Protein AF-A0A914XV30-F1 (afdb_monomer)

Mean predicted aligned error: 15.13 Å

Radius of gyration: 24.63 Å; Cα contacts (8 Å, |Δi|>4): 219; chains: 1; bounding box: 60×60×66 Å

Structure (mmCIF, N/CA/C/O backbone):
data_AF-A0A914XV30-F1
#
_entry.id   AF-A0A914XV30-F1
#
loop_
_atom_site.group_PDB
_atom_site.id
_atom_site.type_symbol
_atom_site.label_atom_id
_atom_site.label_alt_id
_atom_site.label_comp_id
_atom_site.label_asym_id
_atom_site.label_entity_id
_atom_site.label_seq_id
_atom_site.pdbx_PDB_ins_code
_atom_site.Cartn_x
_atom_site.Cartn_y
_atom_site.Cartn_z
_atom_site.occupancy
_atom_site.B_iso_or_equiv
_atom_site.auth_seq_id
_atom_site.auth_comp_id
_atom_site.auth_asym_id
_atom_site.auth_atom_id
_atom_site.pdbx_PDB_model_num
ATOM 1 N N . MET A 1 1 ? -18.397 12.935 22.559 1.00 38.12 1 MET A N 1
ATOM 2 C CA . MET A 1 1 ? -18.349 11.906 23.627 1.00 38.12 1 MET A CA 1
ATOM 3 C C . MET A 1 1 ? -19.566 10.974 23.610 1.00 38.12 1 MET A C 1
ATOM 5 O O . MET A 1 1 ? -19.367 9.771 23.659 1.00 38.12 1 MET A O 1
ATOM 9 N N . TYR A 1 2 ? -20.796 11.486 23.442 1.00 31.25 2 TYR A N 1
ATOM 10 C CA . TYR A 1 2 ? -22.033 10.678 23.420 1.00 31.25 2 TYR A CA 1
ATOM 11 C C . TYR A 1 2 ? -22.073 9.580 22.330 1.00 31.25 2 TYR A C 1
ATOM 13 O O . TYR A 1 2 ? -22.438 8.441 22.605 1.00 31.25 2 TYR A O 1
ATOM 21 N N . TYR A 1 3 ? -21.612 9.890 21.111 1.00 33.91 3 TYR A N 1
ATOM 22 C CA . TYR A 1 3 ? -21.563 8.923 20.003 1.00 33.91 3 TYR A CA 1
ATOM 23 C C . TYR A 1 3 ? -20.550 7.792 20.217 1.00 33.91 3 TYR A C 1
ATOM 25 O O . TYR A 1 3 ? -20.842 6.653 19.880 1.00 33.91 3 TYR A O 1
ATOM 33 N N . LEU A 1 4 ? -19.394 8.080 20.828 1.00 39.97 4 LEU A N 1
ATOM 34 C CA . LEU A 1 4 ? -18.390 7.061 21.165 1.00 39.97 4 LEU A CA 1
ATOM 35 C C . LEU A 1 4 ? -18.924 6.093 22.224 1.00 39.97 4 LEU A C 1
ATOM 37 O O . LEU A 1 4 ? -18.752 4.889 22.082 1.00 39.97 4 LEU A O 1
ATOM 41 N N . TYR A 1 5 ? -19.621 6.613 23.238 1.00 38.84 5 TYR A N 1
ATOM 42 C CA . TYR A 1 5 ? -20.224 5.792 24.287 1.00 38.84 5 TYR A CA 1
ATOM 43 C C . TYR A 1 5 ? -21.236 4.811 23.685 1.00 38.84 5 TYR A C 1
ATOM 45 O O . TYR A 1 5 ? -21.051 3.605 23.774 1.00 38.84 5 TYR A O 1
ATOM 53 N N . LYS A 1 6 ? -22.218 5.308 22.921 1.00 44.66 6 LYS A N 1
ATOM 54 C CA . LYS A 1 6 ? -23.231 4.461 22.267 1.00 44.66 6 LYS A CA 1
ATOM 55 C C . LYS A 1 6 ? -22.626 3.489 21.243 1.00 44.66 6 LYS A C 1
ATOM 57 O O . LYS A 1 6 ? -23.123 2.377 21.075 1.00 44.66 6 LYS A O 1
ATOM 62 N N . PHE A 1 7 ? -21.538 3.886 20.580 1.00 48.62 7 PHE A N 1
ATOM 63 C CA . PHE A 1 7 ? -20.830 3.041 19.625 1.00 48.62 7 PHE A CA 1
ATOM 64 C C . PHE A 1 7 ? -20.123 1.862 20.299 1.00 48.62 7 PHE A C 1
ATOM 66 O O . PHE A 1 7 ? -20.118 0.788 19.716 1.00 48.62 7 PHE A O 1
ATOM 73 N N . PHE A 1 8 ? -19.555 1.999 21.500 1.00 51.03 8 PHE A N 1
ATOM 74 C CA . PHE A 1 8 ? -18.906 0.877 22.199 1.00 51.03 8 PHE A CA 1
ATOM 75 C C . PHE A 1 8 ? -19.831 0.106 23.155 1.00 51.03 8 PHE A C 1
ATOM 77 O O . PHE A 1 8 ? -19.556 -1.055 23.433 1.00 51.03 8 PHE A O 1
ATOM 84 N N . ASP A 1 9 ? -20.928 0.715 23.601 1.00 46.81 9 ASP A N 1
ATOM 85 C CA . ASP A 1 9 ? -21.843 0.158 24.611 1.00 46.81 9 ASP A CA 1
ATOM 86 C C . ASP A 1 9 ? -22.933 -0.759 24.010 1.00 46.81 9 ASP A C 1
ATOM 88 O O . ASP A 1 9 ? -23.482 -1.629 24.675 1.00 46.81 9 ASP A O 1
ATOM 92 N N . THR A 1 10 ? -23.236 -0.628 22.711 1.00 49.69 10 THR A N 1
ATOM 93 C CA . THR A 1 10 ? -24.361 -1.350 22.071 1.00 49.69 10 THR A CA 1
ATOM 94 C C . THR A 1 10 ? -24.025 -2.732 21.513 1.00 49.69 10 THR A C 1
ATOM 96 O O . THR A 1 10 ? -24.916 -3.433 21.037 1.00 49.69 10 THR A O 1
ATOM 99 N N . THR A 1 11 ? -22.766 -3.169 21.558 1.00 44.41 11 THR A N 1
ATOM 100 C CA . THR A 1 11 ? -22.379 -4.474 21.007 1.00 44.41 11 THR A CA 1
ATOM 101 C C . THR A 1 11 ? -21.455 -5.201 21.965 1.00 44.41 11 THR A C 1
ATOM 103 O O . THR A 1 11 ? -20.333 -4.755 22.186 1.00 44.41 11 THR A O 1
ATOM 106 N N . ASN A 1 12 ? -21.900 -6.365 22.438 1.00 44.25 12 ASN A N 1
ATOM 107 C CA . ASN A 1 12 ? -21.170 -7.358 23.240 1.00 44.25 12 ASN A CA 1
ATOM 108 C C . ASN A 1 12 ? -19.980 -8.001 22.481 1.00 44.25 12 ASN A C 1
ATOM 110 O O . ASN A 1 12 ? -19.638 -9.164 22.682 1.00 44.25 12 ASN A O 1
ATOM 114 N N . ILE A 1 13 ? -19.396 -7.274 21.528 1.00 45.47 13 ILE A N 1
ATOM 115 C CA . ILE A 1 13 ? -18.360 -7.744 20.620 1.00 45.47 13 ILE A CA 1
ATOM 116 C C . ILE A 1 13 ? -17.036 -7.157 21.098 1.00 45.47 13 ILE A C 1
ATOM 118 O O . ILE A 1 13 ? -16.809 -5.950 21.041 1.00 45.47 13 ILE A O 1
ATOM 122 N N . SER A 1 14 ? -16.155 -8.047 21.545 1.00 50.59 14 SER A N 1
ATOM 123 C CA . SER A 1 14 ? -14.853 -7.744 22.141 1.00 50.59 14 SER A CA 1
ATOM 124 C C . SER A 1 14 ? -13.847 -7.071 21.194 1.00 50.59 14 SER A C 1
ATOM 126 O O . SER A 1 14 ? -12.807 -6.623 21.663 1.00 50.59 14 SER A O 1
ATOM 128 N N . TYR A 1 15 ? -14.129 -6.977 19.887 1.00 43.56 15 TYR A N 1
ATOM 129 C CA . TYR A 1 15 ? -13.264 -6.346 18.882 1.00 43.56 15 TYR A CA 1
ATOM 130 C C . TYR A 1 15 ? -14.099 -5.727 17.754 1.00 43.56 15 TYR A C 1
ATOM 132 O O . TYR A 1 15 ? -15.028 -6.357 17.253 1.00 43.56 15 TYR A O 1
ATOM 140 N N . LYS A 1 16 ? -13.754 -4.512 17.311 1.00 55.34 16 LYS A N 1
ATOM 141 C CA . LYS A 1 16 ? -14.355 -3.883 16.122 1.00 55.34 16 LYS A CA 1
ATOM 142 C C . LYS A 1 16 ? -13.315 -3.764 15.014 1.00 55.34 16 LYS A C 1
ATOM 144 O O . LYS A 1 16 ? -12.233 -3.223 15.233 1.00 55.34 16 LYS A O 1
ATOM 149 N N . ILE A 1 17 ? -13.655 -4.299 13.843 1.00 47.06 17 ILE A N 1
ATOM 150 C CA . ILE A 1 17 ? -12.823 -4.269 12.639 1.00 47.06 17 ILE A CA 1
ATOM 151 C C . ILE A 1 17 ? -13.245 -3.061 11.811 1.00 47.06 17 ILE A C 1
ATOM 153 O O . ILE A 1 17 ? -14.404 -2.954 11.415 1.00 47.06 17 ILE A O 1
ATOM 157 N N . PHE A 1 18 ? -12.298 -2.173 11.524 1.00 50.72 18 PHE A N 1
ATOM 158 C CA . PHE A 1 18 ? -12.498 -1.086 10.574 1.00 50.72 18 PHE A CA 1
ATOM 159 C C . PHE A 1 18 ? -11.793 -1.441 9.262 1.00 50.72 18 PHE A C 1
ATOM 161 O O . PHE A 1 18 ? -10.597 -1.742 9.242 1.00 50.72 18 PHE A O 1
ATOM 168 N N . LYS A 1 19 ? -12.561 -1.441 8.170 1.00 44.72 19 LYS A N 1
ATOM 169 C CA . LYS A 1 19 ? -12.127 -1.838 6.826 1.00 44.72 19 LYS A CA 1
ATOM 170 C C . LYS A 1 19 ? -12.177 -0.626 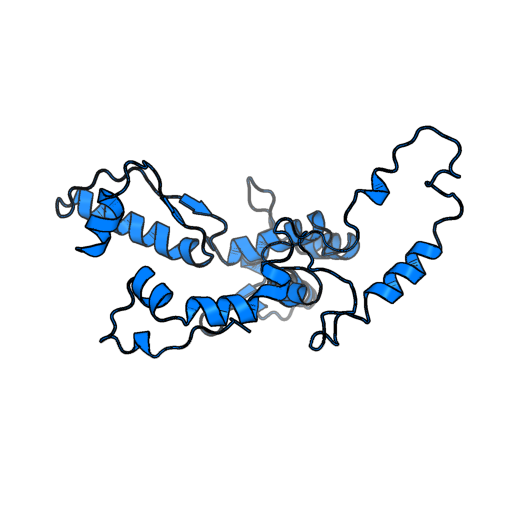5.895 1.00 44.72 19 LYS A C 1
ATOM 172 O O . LYS A 1 19 ? -13.039 -0.551 5.033 1.00 44.72 19 LYS A O 1
ATOM 177 N N . PHE A 1 20 ? -11.299 0.348 6.114 1.00 51.03 20 PHE A N 1
ATOM 178 C CA . PHE A 1 20 ? -11.105 1.482 5.205 1.00 51.03 20 PHE A CA 1
ATOM 179 C C . PHE A 1 20 ? -9.621 1.860 5.152 1.00 51.03 20 PHE A C 1
ATOM 181 O O . PHE A 1 20 ? -8.923 1.776 6.159 1.00 51.03 20 PHE A O 1
ATOM 188 N N . LEU A 1 21 ? -9.136 2.316 3.992 1.00 52.59 21 LEU A N 1
ATOM 189 C CA . LEU A 1 21 ? -7.720 2.661 3.766 1.00 52.59 21 LEU A CA 1
ATOM 190 C C . LEU A 1 21 ? -7.182 3.658 4.807 1.00 52.59 21 LEU A C 1
ATOM 192 O O . LEU A 1 21 ? -6.088 3.478 5.340 1.00 52.59 21 LEU A O 1
ATOM 196 N N . ILE A 1 22 ? -7.992 4.654 5.183 1.00 60.97 22 ILE A N 1
ATOM 197 C CA . ILE A 1 22 ? -7.625 5.693 6.162 1.00 60.97 22 ILE A CA 1
ATOM 198 C C . ILE A 1 22 ? -7.758 5.200 7.616 1.00 60.97 22 ILE A C 1
ATOM 200 O O . ILE A 1 22 ? -7.252 5.818 8.556 1.00 60.97 22 ILE A O 1
ATOM 204 N N . SER A 1 23 ? -8.378 4.034 7.836 1.00 67.06 23 SER A N 1
ATOM 205 C CA . SER A 1 23 ? -8.415 3.397 9.156 1.00 67.06 23 SER A CA 1
ATOM 206 C C . SER A 1 23 ? -7.021 3.027 9.661 1.00 67.06 23 SER A C 1
ATOM 208 O O . SER A 1 23 ? -6.853 2.918 10.870 1.00 67.06 23 SER A O 1
ATOM 210 N N . GLY A 1 24 ? -6.021 2.913 8.779 1.00 77.50 24 GLY A N 1
ATOM 211 C CA . GLY A 1 24 ? -4.619 2.750 9.173 1.00 77.50 24 GLY A CA 1
ATOM 212 C C . GLY A 1 24 ? -4.039 3.926 9.964 1.00 77.50 24 GLY A C 1
ATOM 213 O O . GLY A 1 24 ? -3.120 3.721 10.748 1.00 77.50 24 GLY A O 1
ATOM 214 N N . VAL A 1 25 ? -4.627 5.123 9.853 1.00 83.31 25 VAL A N 1
ATOM 215 C CA . VAL A 1 25 ? -4.230 6.307 10.633 1.00 83.31 25 VAL A CA 1
ATOM 216 C C . VAL A 1 25 ? -5.234 6.584 11.749 1.00 83.31 25 VAL A C 1
ATOM 218 O O . VAL A 1 25 ? -4.857 6.707 12.916 1.00 83.31 25 VAL A O 1
ATOM 221 N N . TYR A 1 26 ? -6.529 6.646 11.428 1.00 82.88 26 TYR A N 1
ATOM 222 C CA . TYR A 1 26 ? -7.550 7.053 12.398 1.00 82.88 26 TYR A CA 1
ATOM 223 C C . TYR A 1 26 ? -7.756 6.053 13.531 1.00 82.88 26 TYR A C 1
ATOM 225 O O . TYR A 1 26 ? -7.946 6.458 14.674 1.00 82.88 26 TYR A O 1
ATOM 233 N N . VAL A 1 27 ? -7.738 4.751 13.244 1.00 83.75 27 VAL A N 1
ATOM 234 C CA . VAL A 1 27 ? -8.050 3.747 14.268 1.00 83.75 27 VAL A CA 1
ATOM 235 C C . VAL A 1 27 ? -6.926 3.642 15.296 1.00 83.75 27 VAL A C 1
ATOM 237 O O . VAL A 1 27 ? -7.246 3.689 16.486 1.00 83.75 27 VAL A O 1
ATOM 240 N N . PRO A 1 28 ? -5.633 3.586 14.914 1.00 86.94 28 PRO A N 1
ATOM 241 C CA . PRO A 1 28 ? -4.547 3.630 15.890 1.00 86.94 28 PRO A CA 1
ATOM 242 C C . PRO A 1 28 ? -4.519 4.930 16.701 1.00 86.94 28 PRO A C 1
ATOM 244 O O . PRO A 1 28 ? -4.427 4.871 17.925 1.00 86.94 28 PRO A O 1
ATOM 247 N N . THR A 1 29 ? -4.666 6.095 16.057 1.00 88.44 29 THR A N 1
ATOM 248 C CA . THR A 1 29 ? -4.626 7.401 16.750 1.00 88.44 29 THR A CA 1
ATOM 249 C C . THR A 1 29 ? -5.806 7.593 17.705 1.00 88.44 29 THR A C 1
ATOM 251 O O . THR A 1 29 ? -5.625 8.038 18.840 1.00 88.44 29 THR A O 1
ATOM 254 N N . LEU A 1 30 ? -7.014 7.184 17.308 1.00 86.06 30 LEU A N 1
ATOM 255 C CA . LEU A 1 30 ? -8.173 7.171 18.199 1.00 86.06 30 LEU A CA 1
ATOM 256 C C . LEU A 1 30 ? -7.976 6.192 19.360 1.00 86.06 30 LEU A C 1
ATOM 258 O O . LEU A 1 30 ? -8.279 6.530 20.502 1.00 86.06 30 LEU A O 1
ATOM 262 N N . SER A 1 31 ? -7.458 4.994 19.085 1.00 87.69 31 SER A N 1
ATOM 263 C CA . SER A 1 31 ? -7.207 3.976 20.111 1.00 87.69 31 SER A CA 1
ATOM 264 C C . SER A 1 31 ? -6.187 4.454 21.139 1.00 87.69 31 SER A C 1
ATOM 266 O O . SER A 1 31 ? -6.404 4.277 22.336 1.00 87.69 31 SER A O 1
ATOM 268 N N . GLN A 1 32 ? -5.125 5.135 20.695 1.00 91.00 32 GLN A N 1
ATOM 269 C CA . GLN A 1 32 ? -4.178 5.802 21.584 1.00 91.00 32 GLN A CA 1
ATOM 270 C C . GLN A 1 32 ? -4.907 6.793 22.498 1.00 91.00 32 GLN A C 1
ATOM 272 O O . GLN A 1 32 ? -4.744 6.740 23.718 1.00 91.00 32 GLN A O 1
ATOM 277 N N . LYS A 1 33 ? -5.780 7.640 21.936 1.00 90.56 33 LYS A N 1
ATOM 278 C CA . LYS A 1 33 ? -6.517 8.618 22.740 1.00 90.56 33 LYS A CA 1
ATOM 279 C C . LYS A 1 33 ? -7.465 7.974 23.752 1.00 90.56 33 LYS A C 1
ATOM 281 O O . LYS A 1 33 ? -7.606 8.469 24.868 1.00 90.56 33 LYS A O 1
ATOM 286 N N . VAL A 1 34 ? -8.112 6.872 23.377 1.00 86.81 34 VAL A N 1
ATOM 287 C CA . VAL A 1 34 ? -8.973 6.088 24.275 1.00 86.81 34 VAL A CA 1
ATOM 288 C C . VAL A 1 34 ? -8.166 5.547 25.456 1.00 86.81 34 VAL A C 1
ATOM 290 O O . VAL A 1 34 ? -8.595 5.708 26.596 1.00 86.81 34 VAL A O 1
ATOM 293 N N . VAL A 1 35 ? -6.988 4.970 25.203 1.00 90.50 35 VAL A N 1
ATOM 294 C CA . VAL A 1 35 ? -6.100 4.448 26.256 1.00 90.50 35 VAL A CA 1
ATOM 295 C C . VAL A 1 35 ? -5.646 5.558 27.206 1.00 90.50 35 VAL A C 1
ATOM 297 O O . VAL A 1 35 ? -5.709 5.376 28.420 1.00 90.50 35 VAL A O 1
ATOM 300 N N . GLU A 1 36 ? -5.260 6.723 26.682 1.00 93.94 36 GLU A N 1
ATOM 301 C CA . GLU A 1 36 ? -4.887 7.885 27.502 1.00 93.94 36 GLU A CA 1
ATOM 302 C C . GLU A 1 36 ? -6.024 8.326 28.436 1.00 93.94 36 GLU A C 1
ATOM 304 O O . GLU A 1 36 ? -5.797 8.570 29.620 1.00 93.94 36 GLU A O 1
ATOM 309 N N . LEU A 1 37 ? -7.255 8.407 27.921 1.00 91.75 37 LEU A N 1
ATOM 310 C CA . LEU A 1 37 ? -8.420 8.832 28.702 1.00 91.75 37 LEU A CA 1
ATOM 311 C C . LEU A 1 37 ? -8.826 7.805 29.766 1.00 91.75 37 LEU A C 1
ATOM 313 O O . LEU A 1 37 ? -9.290 8.200 30.837 1.00 91.75 37 LEU A O 1
ATOM 317 N N . ILE A 1 38 ? -8.646 6.509 29.489 1.00 88.06 38 ILE A N 1
ATOM 318 C CA . ILE A 1 38 ? -8.830 5.444 30.484 1.00 88.06 38 ILE A CA 1
ATOM 319 C C . ILE A 1 38 ? -7.777 5.585 31.587 1.00 88.06 38 ILE A C 1
ATOM 321 O O . ILE A 1 38 ? -8.124 5.609 32.766 1.00 88.06 38 ILE A O 1
ATOM 325 N N . GLY A 1 39 ? -6.504 5.752 31.212 1.00 92.00 39 GLY A N 1
ATOM 326 C CA . GLY A 1 39 ? -5.399 5.919 32.160 1.00 92.00 39 GLY A CA 1
ATOM 327 C C . GLY A 1 39 ? -5.528 7.164 33.042 1.00 92.00 39 GLY A C 1
ATOM 328 O O . GLY A 1 39 ? -5.122 7.136 34.200 1.00 92.00 39 GLY A O 1
ATOM 329 N N . SER A 1 40 ? -6.139 8.237 32.532 1.00 96.12 40 SER A N 1
ATOM 330 C CA . SER A 1 40 ? -6.385 9.469 33.290 1.00 96.12 40 SER A CA 1
ATOM 331 C C . SER A 1 40 ? -7.701 9.470 34.084 1.00 96.12 40 SER A C 1
ATOM 333 O O . SER A 1 40 ? -8.055 10.503 34.647 1.00 96.12 40 SER A O 1
ATOM 335 N N . GLY A 1 41 ? -8.478 8.380 34.068 1.00 92.12 41 GLY A N 1
ATOM 336 C CA . GLY A 1 41 ? -9.780 8.287 34.743 1.00 92.12 41 GLY A CA 1
ATOM 337 C C . GLY A 1 41 ? -10.919 9.093 34.098 1.00 92.12 41 GLY A C 1
ATOM 338 O O . GLY A 1 41 ? -12.009 9.164 34.659 1.00 92.12 41 GLY A O 1
ATOM 339 N N . ASN A 1 42 ? -10.704 9.677 32.914 1.00 89.50 42 ASN A N 1
ATOM 340 C CA . ASN A 1 42 ? -11.696 10.495 32.200 1.00 89.50 42 ASN A CA 1
ATOM 341 C C . ASN A 1 42 ? -12.650 9.665 31.324 1.00 89.50 42 ASN A C 1
ATOM 343 O O . ASN A 1 42 ? -13.612 10.198 30.766 1.00 89.50 42 ASN A O 1
ATOM 347 N N . LEU A 1 43 ? -12.375 8.370 31.163 1.00 84.94 43 LEU A N 1
ATOM 348 C CA . LEU A 1 43 ? -13.196 7.440 30.400 1.00 84.94 43 LEU A CA 1
ATOM 349 C C . LEU A 1 43 ? -13.212 6.072 31.087 1.00 84.94 43 LEU A C 1
ATOM 351 O O . LEU A 1 43 ? -12.189 5.402 31.168 1.00 84.94 43 LEU A O 1
ATOM 355 N N . ASN A 1 44 ? -14.385 5.631 31.536 1.00 86.12 44 ASN A N 1
ATOM 356 C CA . ASN A 1 44 ? -14.577 4.272 32.036 1.00 86.12 44 ASN A CA 1
ATOM 357 C C . ASN A 1 44 ? -15.076 3.376 30.893 1.00 86.12 44 ASN A C 1
ATOM 359 O O . ASN A 1 44 ? -16.274 3.332 30.613 1.00 86.12 44 ASN A O 1
ATOM 363 N N . LEU A 1 45 ? -14.142 2.729 30.191 1.00 80.62 45 LEU A N 1
ATOM 364 C CA . LEU A 1 45 ? -14.405 1.846 29.053 1.00 80.62 45 LEU A CA 1
ATOM 365 C C . LEU A 1 45 ? -13.497 0.609 29.125 1.00 80.62 45 LEU A C 1
ATOM 367 O O . LEU A 1 45 ? -12.288 0.730 29.301 1.00 80.62 45 LEU A O 1
ATOM 371 N N . ASN A 1 46 ? -14.056 -0.584 28.914 1.00 81.88 46 ASN A N 1
ATOM 372 C CA . ASN A 1 46 ? -13.294 -1.837 28.843 1.00 81.88 46 ASN A CA 1
ATOM 373 C C . ASN A 1 46 ? -12.682 -2.040 27.443 1.00 81.88 46 ASN A C 1
ATOM 375 O O . ASN A 1 46 ? -13.113 -2.904 26.679 1.00 81.88 46 ASN A O 1
ATOM 379 N N . PHE A 1 47 ? -11.703 -1.210 27.080 1.00 81.94 47 PHE A N 1
ATOM 380 C CA . PHE A 1 47 ? -11.064 -1.272 25.766 1.00 81.94 47 PHE A CA 1
ATOM 381 C C . PHE A 1 47 ? -10.169 -2.516 25.635 1.00 81.94 47 PHE A C 1
ATOM 383 O O . PHE A 1 47 ? -9.203 -2.678 26.377 1.00 81.94 47 PHE A O 1
ATOM 390 N N . LYS A 1 48 ? -10.491 -3.405 24.686 1.00 84.44 48 LYS A N 1
ATOM 391 C CA . LYS A 1 48 ? -9.748 -4.658 24.441 1.00 84.44 48 LYS A CA 1
ATOM 392 C C . LYS A 1 48 ? -8.735 -4.575 23.304 1.00 84.44 48 LYS A C 1
ATOM 394 O O . LYS A 1 48 ? -7.850 -5.422 23.222 1.00 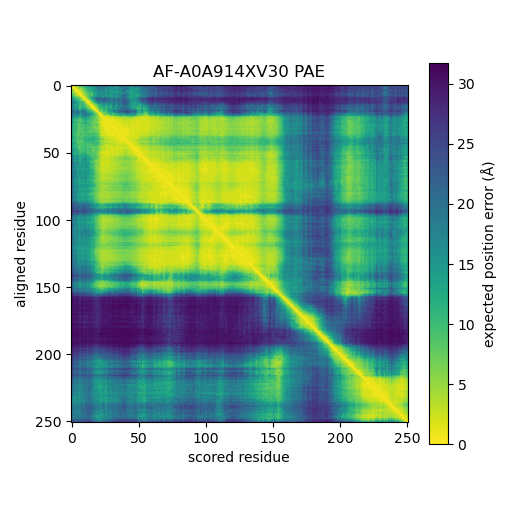84.44 48 LYS A O 1
ATOM 399 N N . GLY A 1 49 ? -8.865 -3.577 22.435 1.00 77.75 49 GLY A N 1
ATOM 400 C CA . GLY A 1 49 ? -7.984 -3.374 21.294 1.00 77.75 49 GLY A CA 1
ATOM 401 C C . GLY A 1 49 ? -8.735 -2.931 20.046 1.00 77.75 49 GLY A C 1
ATOM 402 O O . GLY A 1 49 ? -9.932 -2.641 20.074 1.00 77.75 49 GLY A O 1
ATOM 403 N N . PHE A 1 50 ? -8.003 -2.892 18.940 1.00 83.38 50 PHE A N 1
ATOM 404 C CA . PHE A 1 50 ? -8.510 -2.502 17.634 1.00 83.38 50 PHE A CA 1
ATOM 405 C C . PHE A 1 50 ? -7.962 -3.427 16.548 1.00 83.38 50 PHE A C 1
ATOM 407 O O . PHE A 1 50 ? -6.934 -4.076 16.733 1.00 83.38 50 PHE A O 1
ATOM 414 N N . ALA A 1 51 ? -8.642 -3.466 15.405 1.00 77.56 51 ALA A N 1
ATOM 415 C CA . ALA A 1 51 ? -8.178 -4.163 14.215 1.00 77.56 51 ALA A CA 1
ATOM 416 C C . ALA A 1 51 ? -8.283 -3.241 12.996 1.00 77.56 51 ALA A C 1
ATOM 418 O O . ALA A 1 51 ? -9.292 -2.554 12.807 1.00 77.56 51 ALA A O 1
ATOM 419 N N . VAL A 1 52 ? -7.239 -3.255 12.168 1.00 78.88 52 VAL A N 1
ATOM 420 C CA . VAL A 1 52 ? -7.165 -2.516 10.904 1.00 78.88 52 VAL A CA 1
ATOM 421 C C . VAL A 1 52 ? -7.054 -3.527 9.770 1.00 78.88 52 VAL A C 1
ATOM 423 O O . VAL A 1 52 ? -6.111 -4.314 9.739 1.00 78.88 52 VAL A O 1
ATOM 426 N N . GLY A 1 53 ? -8.005 -3.507 8.837 1.00 77.88 53 GLY A N 1
ATOM 427 C CA . GLY A 1 53 ? -7.939 -4.305 7.612 1.00 77.88 53 GLY A CA 1
ATOM 428 C C . GLY A 1 53 ? -7.493 -3.453 6.427 1.00 77.88 53 GLY A C 1
ATOM 429 O O . GLY A 1 53 ? -8.151 -2.458 6.135 1.00 77.88 53 GLY A O 1
ATOM 430 N N . ASN A 1 54 ? -6.411 -3.851 5.746 1.00 80.19 54 ASN A N 1
ATOM 431 C CA . ASN A 1 54 ? -5.869 -3.187 4.546 1.00 80.19 54 ASN A CA 1
ATOM 432 C C . ASN A 1 54 ? -5.713 -1.657 4.687 1.00 80.19 54 ASN A C 1
ATOM 434 O O . ASN A 1 54 ? -5.968 -0.909 3.747 1.00 80.19 54 ASN A O 1
ATOM 438 N N . GLY A 1 55 ? -5.343 -1.180 5.877 1.00 82.06 55 GLY A N 1
ATOM 439 C CA . GLY A 1 55 ? -5.120 0.242 6.126 1.00 82.06 55 GLY A CA 1
ATOM 440 C C . GLY A 1 55 ? -3.716 0.680 5.719 1.00 82.06 55 GLY A C 1
ATOM 441 O O . GLY A 1 55 ? -2.766 -0.098 5.808 1.00 82.06 55 GLY A O 1
ATOM 442 N N . ILE A 1 56 ? -3.572 1.948 5.339 1.00 83.12 56 ILE A N 1
ATOM 443 C CA . ILE A 1 56 ? -2.262 2.565 5.122 1.00 83.12 56 ILE A CA 1
ATOM 444 C C . ILE A 1 56 ? -1.607 2.783 6.490 1.00 83.12 56 ILE A C 1
ATOM 446 O O . ILE A 1 56 ? -2.009 3.663 7.249 1.00 83.12 56 ILE A O 1
ATO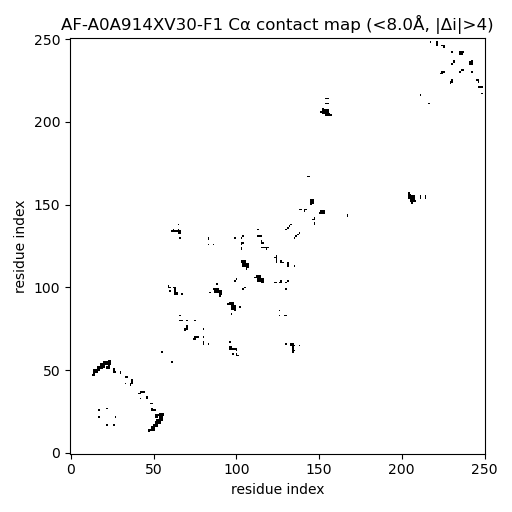M 450 N N . LEU A 1 57 ? -0.619 1.948 6.817 1.00 86.38 57 LEU A N 1
ATOM 451 C CA . LEU A 1 57 ? 0.154 2.042 8.065 1.00 86.38 57 LEU A CA 1
ATOM 452 C C . LEU A 1 57 ? 1.464 2.820 7.879 1.00 86.38 57 LEU A C 1
ATOM 454 O O . LEU A 1 57 ? 1.994 3.398 8.823 1.00 86.38 57 LEU A O 1
ATOM 458 N N . SER A 1 58 ? 2.010 2.800 6.664 1.00 87.69 58 SER A N 1
ATOM 459 C CA . SER A 1 58 ? 3.244 3.483 6.284 1.00 87.69 58 SER A CA 1
ATOM 460 C C . SER A 1 58 ? 3.289 3.603 4.763 1.00 87.69 58 SER A C 1
ATOM 462 O O . SER A 1 58 ? 3.282 2.585 4.071 1.00 87.69 58 SER A O 1
ATOM 464 N N . ASN A 1 59 ? 3.358 4.837 4.253 1.00 87.38 59 ASN A N 1
ATOM 465 C CA . ASN A 1 59 ? 3.443 5.089 2.811 1.00 87.38 59 ASN A CA 1
ATOM 466 C C . ASN A 1 59 ? 4.729 4.491 2.218 1.00 87.38 59 ASN A C 1
ATOM 468 O O . ASN A 1 59 ? 4.684 3.850 1.175 1.00 87.38 59 ASN A O 1
ATOM 472 N N . SER A 1 60 ? 5.863 4.621 2.914 1.00 90.31 60 SER A N 1
ATOM 473 C CA . SER A 1 60 ? 7.136 4.042 2.467 1.00 90.31 60 SER A CA 1
ATOM 474 C C . SER A 1 60 ? 7.058 2.525 2.348 1.00 90.31 60 SER A C 1
ATOM 476 O O . SER A 1 60 ? 7.357 1.969 1.298 1.00 90.31 60 SER A O 1
ATOM 478 N N . ARG A 1 61 ? 6.572 1.839 3.390 1.00 90.00 61 ARG A N 1
ATOM 479 C CA . ARG A 1 61 ? 6.450 0.374 3.348 1.00 90.00 61 ARG A CA 1
ATOM 480 C C . ARG A 1 61 ? 5.460 -0.099 2.290 1.00 90.00 61 ARG A C 1
ATOM 482 O O . ARG A 1 61 ? 5.667 -1.174 1.738 1.00 90.00 61 ARG A O 1
ATOM 489 N N . GLN A 1 62 ? 4.414 0.678 2.006 1.00 88.06 62 GLN A N 1
ATOM 490 C CA . GLN A 1 62 ? 3.491 0.368 0.918 1.00 88.06 62 GLN A CA 1
ATOM 491 C C . GLN A 1 62 ? 4.232 0.350 -0.423 1.00 88.06 62 GLN A C 1
ATOM 493 O O . GLN A 1 62 ? 4.232 -0.692 -1.075 1.00 88.06 62 GLN A O 1
ATOM 498 N N . VAL A 1 63 ? 4.938 1.433 -0.762 1.00 90.25 63 VAL A N 1
ATOM 499 C CA . VAL A 1 63 ? 5.720 1.543 -2.007 1.00 90.25 63 VAL A CA 1
ATOM 500 C C . VAL A 1 63 ? 6.791 0.453 -2.101 1.00 90.25 63 VAL A C 1
ATOM 502 O O . VAL A 1 63 ? 6.873 -0.251 -3.106 1.00 90.25 63 VAL A O 1
ATOM 505 N N . ASP A 1 64 ? 7.569 0.255 -1.034 1.00 92.31 64 ASP A N 1
ATOM 506 C CA . ASP A 1 64 ? 8.650 -0.736 -1.000 1.00 92.31 64 ASP A CA 1
ATOM 507 C C . ASP A 1 64 ? 8.129 -2.169 -1.215 1.00 92.31 64 ASP A C 1
ATOM 509 O O . ASP A 1 64 ? 8.704 -2.946 -1.979 1.00 92.31 64 ASP A O 1
ATOM 513 N N . SER A 1 65 ? 7.005 -2.516 -0.579 1.00 91.06 65 SER A N 1
ATOM 514 C CA . SER A 1 65 ? 6.395 -3.847 -0.702 1.00 91.06 65 SER A CA 1
ATOM 515 C C . SER A 1 65 ? 5.701 -4.083 -2.045 1.00 91.06 65 SER A C 1
ATOM 517 O O . SER A 1 65 ? 5.567 -5.233 -2.474 1.00 91.06 65 SER A O 1
ATOM 519 N N . TYR A 1 66 ? 5.269 -3.016 -2.726 1.00 89.56 66 TYR A N 1
ATOM 520 C CA . TYR A 1 66 ? 4.517 -3.135 -3.971 1.00 89.56 66 TYR A CA 1
ATOM 521 C C . TYR A 1 66 ? 5.374 -3.687 -5.119 1.00 89.56 66 TYR A C 1
ATOM 523 O O . TYR A 1 66 ? 4.860 -4.377 -5.999 1.00 89.56 66 TYR A O 1
ATOM 531 N N . VAL A 1 67 ? 6.695 -3.486 -5.085 1.00 89.19 67 VAL A N 1
ATOM 532 C CA . VAL A 1 67 ? 7.627 -4.083 -6.058 1.00 89.19 67 VAL A CA 1
ATOM 533 C C . VAL A 1 67 ? 7.570 -5.616 -6.024 1.00 89.19 67 VAL A C 1
ATOM 535 O O . VAL A 1 67 ? 7.406 -6.249 -7.065 1.00 89.19 67 VAL A O 1
ATOM 538 N N . ASP A 1 68 ? 7.648 -6.228 -4.840 1.00 90.00 68 ASP A N 1
ATOM 539 C CA . ASP A 1 68 ? 7.532 -7.686 -4.708 1.00 90.00 68 ASP A CA 1
ATOM 540 C C . ASP A 1 68 ? 6.089 -8.149 -4.978 1.00 90.00 68 ASP A C 1
ATOM 542 O O . ASP A 1 68 ? 5.875 -9.128 -5.697 1.00 90.00 68 ASP A O 1
ATOM 546 N N . LEU A 1 69 ? 5.086 -7.432 -4.455 1.00 88.00 69 LEU A N 1
ATOM 547 C CA . LEU A 1 69 ? 3.675 -7.771 -4.662 1.00 88.00 69 LEU A CA 1
ATOM 548 C C . LEU A 1 69 ? 3.315 -7.808 -6.151 1.00 88.00 69 LEU A C 1
ATOM 550 O O . LEU A 1 69 ? 2.699 -8.769 -6.604 1.00 88.00 69 LEU A O 1
ATOM 554 N N . SER A 1 70 ? 3.713 -6.789 -6.911 1.00 84.00 70 SER A N 1
ATOM 555 C CA . SER A 1 70 ? 3.415 -6.682 -8.340 1.00 84.00 70 SER A CA 1
ATOM 556 C C . SER A 1 70 ? 4.038 -7.823 -9.144 1.00 84.00 70 SER A C 1
ATOM 558 O O . SER A 1 70 ? 3.387 -8.355 -10.042 1.00 84.00 70 SER A O 1
ATOM 560 N N . TYR A 1 71 ? 5.238 -8.286 -8.790 1.00 86.69 71 TYR A N 1
ATOM 561 C CA . TYR A 1 71 ? 5.834 -9.458 -9.430 1.00 86.69 71 TYR A CA 1
ATOM 562 C C . TYR A 1 71 ? 5.093 -10.753 -9.078 1.00 86.69 71 TYR A C 1
ATOM 564 O O . TYR A 1 71 ? 4.670 -11.488 -9.970 1.00 86.69 71 TYR A O 1
ATOM 572 N N . TYR A 1 72 ? 4.861 -11.021 -7.789 1.00 87.19 72 TYR A N 1
ATOM 573 C CA . TYR A 1 72 ? 4.201 -12.261 -7.355 1.00 87.19 72 TYR A CA 1
ATOM 574 C C . TYR A 1 72 ? 2.715 -12.333 -7.722 1.00 87.19 72 TYR A C 1
ATOM 576 O O . TYR A 1 72 ? 2.126 -13.414 -7.715 1.00 87.19 72 TYR A O 1
ATOM 584 N N . ARG A 1 73 ? 2.101 -11.197 -8.062 1.00 81.06 73 ARG A N 1
ATOM 585 C CA . ARG A 1 73 ? 0.744 -11.117 -8.619 1.00 81.06 73 ARG A CA 1
ATOM 586 C C . ARG A 1 73 ? 0.714 -11.094 -10.149 1.00 81.06 73 ARG A C 1
ATOM 588 O O . ARG A 1 73 ? -0.374 -11.061 -10.710 1.00 81.06 73 ARG A O 1
ATOM 595 N N . GLY A 1 74 ? 1.867 -11.145 -10.819 1.00 79.00 74 GLY A N 1
ATOM 596 C CA . GLY A 1 74 ? 1.958 -11.192 -12.281 1.00 79.00 74 GLY A CA 1
ATOM 597 C C . GLY A 1 74 ? 1.673 -9.863 -12.988 1.00 79.00 74 GLY A C 1
ATOM 598 O O . GLY A 1 74 ? 1.393 -9.868 -14.182 1.00 79.00 74 GLY A O 1
ATOM 599 N N . ILE A 1 75 ? 1.743 -8.737 -12.273 1.00 77.88 75 ILE A N 1
ATOM 600 C CA . ILE A 1 75 ? 1.574 -7.384 -12.828 1.00 77.88 75 ILE A CA 1
ATOM 601 C C . ILE A 1 75 ? 2.817 -6.981 -13.632 1.00 77.88 75 ILE A C 1
ATOM 603 O O . ILE A 1 75 ? 2.699 -6.413 -14.715 1.00 77.88 75 ILE A O 1
ATOM 607 N N . ILE A 1 76 ? 4.011 -7.295 -13.119 1.00 79.75 76 ILE A N 1
ATOM 608 C CA . ILE A 1 76 ? 5.287 -7.047 -13.805 1.00 79.75 76 ILE A CA 1
ATOM 609 C C . ILE A 1 76 ? 5.996 -8.356 -14.154 1.00 79.75 76 ILE A C 1
ATOM 611 O O . ILE A 1 76 ? 5.888 -9.358 -13.447 1.00 79.75 76 ILE A O 1
ATOM 615 N N . GLY A 1 77 ? 6.753 -8.345 -15.251 1.00 81.94 77 GLY A N 1
ATOM 616 C CA . GLY A 1 77 ? 7.509 -9.511 -15.709 1.00 81.94 77 GLY A CA 1
ATOM 617 C C . GLY A 1 77 ? 8.829 -9.711 -14.958 1.00 81.94 77 GLY A C 1
ATOM 618 O O . GLY A 1 77 ? 9.373 -8.782 -14.359 1.00 81.94 77 GLY A O 1
ATOM 619 N N . LYS A 1 78 ? 9.415 -10.913 -15.070 1.00 86.62 78 LYS A N 1
ATOM 620 C CA . LYS A 1 78 ? 10.709 -11.255 -14.444 1.00 86.62 78 LYS A CA 1
ATOM 621 C C . LYS A 1 78 ? 11.809 -10.245 -14.767 1.00 86.62 78 LYS A C 1
ATOM 623 O O . LYS A 1 78 ? 12.516 -9.823 -13.868 1.00 86.62 78 LYS A O 1
ATOM 628 N N . GLN A 1 79 ? 11.950 -9.827 -16.025 1.00 90.31 79 GLN A N 1
ATOM 629 C CA . GLN A 1 79 ? 13.000 -8.876 -16.408 1.00 90.31 79 GLN A CA 1
ATOM 630 C C . GLN A 1 79 ? 12.871 -7.533 -15.672 1.00 90.31 79 GLN A C 1
ATOM 632 O O . GLN A 1 79 ? 13.874 -6.990 -15.217 1.00 90.31 79 GLN A O 1
ATOM 637 N N . GLN A 1 80 ? 11.645 -7.020 -15.527 1.00 87.00 80 GLN A N 1
ATOM 638 C CA . GLN A 1 80 ? 11.383 -5.792 -14.774 1.00 87.00 80 GLN A CA 1
ATOM 639 C C . GLN A 1 80 ? 11.677 -6.000 -13.290 1.00 87.00 80 GLN A C 1
ATOM 641 O O . GLN A 1 80 ? 12.344 -5.175 -12.678 1.00 87.00 80 GLN A O 1
ATOM 646 N N . PHE A 1 81 ? 11.238 -7.124 -12.725 1.00 90.25 81 PHE A N 1
ATOM 647 C CA . PHE A 1 81 ? 11.485 -7.443 -11.326 1.00 90.25 81 PHE A CA 1
ATOM 648 C C . PHE A 1 81 ? 12.976 -7.550 -10.990 1.00 90.25 81 PHE A C 1
ATOM 650 O O . PHE A 1 81 ? 13.422 -6.947 -10.021 1.00 90.25 81 PHE A O 1
ATOM 657 N N . GLU A 1 82 ? 13.763 -8.248 -11.810 1.00 91.25 82 GLU A N 1
ATOM 658 C CA . GLU A 1 82 ? 15.217 -8.371 -11.626 1.00 91.25 82 GLU A CA 1
ATOM 659 C C . GLU A 1 82 ? 15.921 -7.017 -11.753 1.00 91.25 82 GLU A C 1
ATOM 661 O O . GLU A 1 82 ? 16.852 -6.721 -11.006 1.00 91.25 82 GLU A O 1
ATOM 666 N N . TYR A 1 83 ? 15.449 -6.159 -12.662 1.00 92.75 83 TYR A N 1
ATOM 667 C CA . TYR A 1 83 ? 15.949 -4.794 -12.772 1.00 92.75 83 TYR A CA 1
ATOM 668 C C . TYR A 1 83 ? 15.667 -3.984 -11.497 1.00 92.75 83 TYR A C 1
ATOM 670 O O . TYR A 1 83 ? 16.586 -3.390 -10.937 1.00 92.75 83 TYR A O 1
ATOM 678 N N . LEU A 1 84 ? 14.441 -4.019 -10.968 1.00 92.12 84 LEU A N 1
ATOM 679 C CA . LEU A 1 84 ? 14.098 -3.319 -9.722 1.00 92.12 84 LEU A CA 1
ATOM 680 C C . LEU A 1 84 ? 14.859 -3.902 -8.520 1.00 92.12 84 LEU A C 1
ATOM 682 O O . LEU A 1 84 ? 15.379 -3.150 -7.703 1.00 92.12 84 LEU A O 1
ATOM 686 N N . LYS A 1 85 ? 15.012 -5.231 -8.450 1.00 91.94 85 LYS A N 1
ATOM 687 C CA . LYS A 1 85 ? 15.852 -5.918 -7.454 1.00 91.94 85 LYS A CA 1
ATOM 688 C C . LYS A 1 85 ? 17.308 -5.462 -7.527 1.00 91.94 85 LYS A C 1
ATOM 690 O O . LYS A 1 85 ? 17.931 -5.299 -6.483 1.00 91.94 85 LYS A O 1
ATOM 695 N N . SER A 1 86 ? 17.848 -5.213 -8.723 1.00 93.12 86 SER A N 1
ATOM 696 C CA . SER A 1 86 ? 19.216 -4.694 -8.886 1.00 93.12 86 SER A CA 1
ATOM 697 C C . SER A 1 86 ? 19.397 -3.284 -8.310 1.00 93.12 86 SER A C 1
ATOM 699 O O . SER A 1 86 ? 20.501 -2.922 -7.915 1.00 93.12 86 SER A O 1
ATOM 701 N N . CYS A 1 87 ? 18.307 -2.523 -8.182 1.00 94.38 87 CYS A N 1
ATOM 702 C CA . CYS A 1 87 ? 18.275 -1.231 -7.504 1.00 94.38 87 CYS A CA 1
ATOM 703 C C . CYS A 1 87 ? 18.134 -1.349 -5.979 1.00 94.38 87 CYS A C 1
ATOM 705 O O . CYS A 1 87 ? 17.986 -0.332 -5.316 1.00 94.38 87 CYS A O 1
ATOM 707 N N . CYS A 1 88 ? 18.115 -2.547 -5.388 1.00 93.31 88 CYS A N 1
ATOM 708 C CA . CYS A 1 88 ? 17.916 -2.713 -3.951 1.00 93.31 88 CYS A CA 1
ATOM 709 C C . CYS A 1 88 ? 19.155 -2.263 -3.158 1.00 93.31 88 CYS A C 1
ATOM 711 O O . CYS A 1 88 ? 20.193 -2.921 -3.231 1.00 93.31 88 CYS A O 1
ATOM 713 N N . PRO A 1 89 ? 19.068 -1.186 -2.356 1.00 85.62 89 PRO A N 1
ATOM 714 C CA . PRO A 1 89 ? 20.224 -0.673 -1.630 1.00 85.62 89 PRO A CA 1
ATOM 715 C C . PRO A 1 89 ? 20.473 -1.470 -0.342 1.00 85.62 89 PRO A C 1
ATOM 717 O O . PRO A 1 89 ? 21.616 -1.682 0.052 1.00 85.62 89 PRO A O 1
ATOM 720 N N . TYR A 1 90 ? 19.400 -1.906 0.321 1.00 83.88 90 TYR A N 1
ATOM 721 C CA . TYR A 1 90 ? 19.427 -2.776 1.491 1.00 83.88 90 TYR A CA 1
ATOM 722 C C . TYR A 1 90 ? 18.039 -3.402 1.718 1.00 83.88 90 TYR A C 1
ATOM 724 O O . TYR A 1 90 ? 17.022 -2.715 1.557 1.00 83.88 90 TYR A O 1
ATOM 732 N N . PRO A 1 91 ? 17.969 -4.689 2.097 1.00 80.44 91 PRO A N 1
ATOM 733 C CA . PRO A 1 91 ? 16.723 -5.330 2.495 1.00 80.44 91 PRO A CA 1
ATOM 734 C C . PRO A 1 91 ? 16.305 -4.925 3.920 1.00 80.44 91 PRO A C 1
ATOM 736 O O . PRO A 1 91 ? 17.130 -4.660 4.793 1.00 80.44 91 PRO A O 1
ATOM 739 N N . LEU A 1 92 ? 14.998 -4.895 4.158 1.00 75.88 92 LEU A N 1
ATOM 740 C CA . LEU A 1 92 ? 14.351 -4.749 5.456 1.00 75.88 92 LEU A CA 1
ATOM 741 C C . LEU A 1 92 ? 14.144 -6.136 6.058 1.00 75.88 92 LEU A C 1
ATOM 743 O O . LEU A 1 92 ? 13.293 -6.907 5.610 1.00 75.88 92 LEU A O 1
ATOM 747 N N . GLU A 1 93 ? 14.868 -6.424 7.130 1.00 77.06 93 GLU A N 1
ATOM 748 C CA . GLU A 1 93 ? 14.645 -7.618 7.941 1.00 77.06 93 GLU A CA 1
ATOM 749 C C . GLU A 1 93 ? 13.453 -7.428 8.900 1.00 77.06 93 GLU A C 1
ATOM 751 O O . GLU A 1 93 ? 13.214 -6.309 9.371 1.00 77.06 93 GLU A O 1
ATOM 756 N N . PRO A 1 94 ? 12.676 -8.490 9.207 1.00 65.56 94 PRO A N 1
ATOM 757 C CA . PRO A 1 94 ? 12.813 -9.887 8.759 1.00 65.56 94 PRO A CA 1
ATOM 758 C C . PRO A 1 94 ? 12.059 -10.220 7.451 1.00 65.56 94 PRO A C 1
ATOM 760 O O . PRO A 1 94 ? 11.901 -11.387 7.105 1.00 65.56 94 PRO A O 1
ATOM 763 N N . ALA A 1 95 ? 11.516 -9.218 6.751 1.00 62.56 95 ALA A N 1
ATOM 764 C CA . ALA A 1 95 ? 10.612 -9.424 5.614 1.00 62.56 95 ALA A CA 1
ATOM 765 C C . ALA A 1 95 ? 11.320 -9.545 4.248 1.00 62.56 95 ALA A C 1
ATOM 767 O O . ALA A 1 95 ? 10.645 -9.777 3.251 1.00 62.56 95 ALA A O 1
ATOM 768 N N . GLN A 1 96 ? 12.646 -9.365 4.185 1.00 76.44 96 GLN A N 1
ATOM 769 C CA . GLN A 1 96 ? 13.455 -9.304 2.954 1.00 76.44 96 GLN A CA 1
ATOM 770 C C . GLN A 1 96 ? 12.960 -8.288 1.897 1.00 76.44 96 GLN A C 1
ATOM 772 O O . GLN A 1 96 ? 13.297 -8.396 0.718 1.00 76.44 96 GLN A O 1
ATOM 777 N N . ILE A 1 97 ? 12.187 -7.276 2.305 1.00 84.88 97 ILE A N 1
ATOM 778 C CA . ILE A 1 97 ? 11.654 -6.232 1.412 1.00 84.88 97 ILE A CA 1
ATOM 779 C C . ILE A 1 97 ? 12.704 -5.136 1.248 1.00 84.88 97 ILE A C 1
ATOM 781 O O . ILE A 1 97 ? 13.181 -4.602 2.237 1.00 84.88 97 ILE A O 1
ATOM 785 N N . CYS A 1 98 ? 13.050 -4.738 0.034 1.00 91.19 98 CYS A N 1
ATOM 786 C CA . CYS A 1 98 ? 14.040 -3.683 -0.194 1.00 91.19 98 CYS A CA 1
ATOM 787 C C . CYS A 1 98 ? 13.545 -2.295 0.234 1.00 91.19 98 CYS A C 1
ATOM 789 O O . CYS A 1 98 ? 12.430 -1.906 -0.092 1.00 91.19 98 CYS A O 1
ATOM 791 N N . ASN A 1 99 ? 14.388 -1.527 0.930 1.00 92.25 99 ASN A N 1
ATOM 792 C CA . ASN A 1 99 ? 14.065 -0.155 1.327 1.00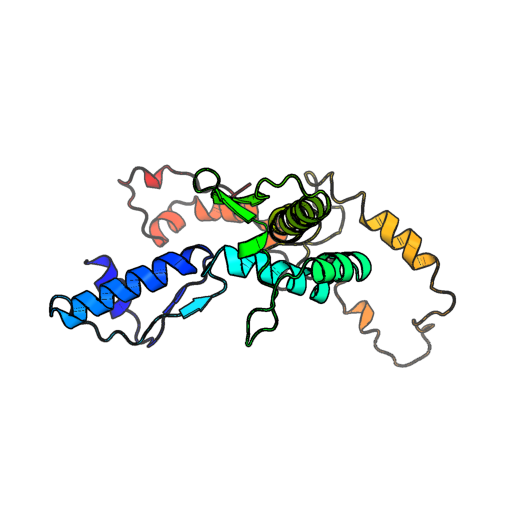 92.25 99 ASN A CA 1
ATOM 793 C C . ASN A 1 99 ? 14.452 0.838 0.222 1.00 92.25 99 ASN A C 1
ATOM 795 O O . ASN A 1 99 ? 15.468 1.539 0.300 1.00 92.25 99 ASN A O 1
ATOM 799 N N . TYR A 1 100 ? 13.665 0.863 -0.848 1.00 93.69 100 TYR A N 1
ATOM 800 C CA . TYR A 1 100 ? 13.904 1.770 -1.961 1.00 93.69 100 TYR A CA 1
ATOM 801 C C . TYR A 1 100 ? 13.564 3.206 -1.577 1.00 93.69 100 TYR A C 1
ATOM 803 O O . TYR A 1 100 ? 14.317 4.125 -1.902 1.00 93.69 100 TYR A O 1
ATOM 811 N N . THR A 1 101 ? 12.456 3.401 -0.860 1.00 93.88 101 THR A N 1
ATOM 812 C CA . THR A 1 101 ? 11.928 4.723 -0.512 1.00 93.88 101 THR A CA 1
ATOM 813 C C . THR A 1 101 ? 12.939 5.569 0.251 1.00 93.88 101 THR A C 1
ATOM 815 O O . THR A 1 101 ? 13.177 6.719 -0.117 1.00 93.88 101 THR A O 1
ATOM 818 N N . ALA A 1 102 ? 13.616 5.008 1.254 1.00 93.38 102 ALA A N 1
ATOM 819 C CA . ALA A 1 102 ? 14.595 5.754 2.038 1.00 93.38 102 ALA A CA 1
ATOM 820 C C . ALA A 1 102 ? 15.836 6.163 1.229 1.00 93.38 102 ALA A C 1
ATOM 822 O O . ALA A 1 102 ? 16.453 7.183 1.547 1.00 93.38 102 ALA A O 1
ATOM 823 N N . THR A 1 103 ? 16.192 5.427 0.175 1.00 94.12 103 THR A N 1
ATOM 824 C CA . THR A 1 103 ? 17.340 5.751 -0.686 1.00 94.12 103 THR A CA 1
ATOM 825 C C . THR A 1 103 ? 16.941 6.695 -1.810 1.00 94.12 103 THR A C 1
ATOM 827 O O . THR A 1 103 ? 17.520 7.776 -1.919 1.00 94.12 103 THR A O 1
ATOM 830 N N . TYR A 1 104 ? 15.924 6.333 -2.590 1.00 95.44 104 TYR A N 1
ATOM 831 C CA . TYR A 1 104 ? 15.630 6.949 -3.881 1.00 95.44 104 TYR A CA 1
ATOM 832 C C . TYR A 1 104 ? 14.532 8.004 -3.860 1.00 95.44 104 TYR A C 1
ATOM 834 O O . TYR A 1 104 ? 14.501 8.823 -4.773 1.00 95.44 104 TYR A O 1
ATOM 842 N N . LEU A 1 105 ? 13.637 8.007 -2.866 1.00 95.25 105 LEU A N 1
ATOM 843 C CA . LEU A 1 105 ? 12.397 8.785 -2.938 1.00 95.25 105 LEU A CA 1
ATOM 844 C C . LEU A 1 105 ? 12.281 9.844 -1.838 1.00 95.25 105 LEU A C 1
ATOM 846 O O . LEU A 1 105 ? 12.811 9.702 -0.736 1.00 95.25 105 LEU A O 1
ATOM 850 N N . VAL A 1 106 ? 11.556 10.917 -2.133 1.00 95.00 106 VAL A N 1
ATOM 851 C CA . VAL A 1 106 ? 11.155 11.952 -1.177 1.00 95.00 106 VAL A CA 1
ATOM 852 C C . VAL A 1 106 ? 9.636 12.044 -1.157 1.00 95.00 106 VAL A C 1
ATOM 854 O O . VAL A 1 106 ? 8.999 12.026 -2.205 1.00 95.00 106 VAL A O 1
ATOM 857 N N . PHE A 1 107 ? 9.052 12.095 0.040 1.00 92.44 107 PHE A N 1
ATOM 858 C CA . PHE A 1 107 ? 7.612 12.269 0.194 1.00 92.44 107 PHE A CA 1
ATOM 859 C C . PHE A 1 107 ? 7.259 13.749 0.056 1.00 92.44 107 PHE A C 1
ATOM 861 O O . PHE A 1 107 ? 7.778 14.578 0.809 1.00 92.44 107 PHE A O 1
ATOM 868 N N . ASP A 1 108 ? 6.380 14.074 -0.883 1.00 89.38 108 ASP A N 1
ATOM 869 C CA . ASP A 1 108 ? 5.825 15.408 -1.035 1.00 89.38 108 ASP A CA 1
ATOM 870 C C . ASP A 1 108 ? 4.512 15.507 -0.253 1.00 89.38 108 ASP A C 1
ATOM 872 O O . ASP A 1 108 ? 3.487 14.931 -0.612 1.00 89.38 108 ASP A O 1
ATOM 876 N N . TYR A 1 109 ? 4.540 16.275 0.834 1.00 85.75 109 TYR A N 1
ATOM 877 C CA . TYR A 1 109 ? 3.375 16.501 1.690 1.00 85.75 109 TYR A CA 1
ATOM 878 C C . TYR A 1 109 ? 2.263 17.310 1.012 1.00 85.75 109 TYR A C 1
ATOM 880 O O . TYR A 1 109 ? 1.141 17.325 1.511 1.00 85.75 109 TYR A O 1
ATOM 888 N N . THR A 1 110 ? 2.561 17.984 -0.098 1.00 86.31 110 THR A N 1
ATOM 889 C CA . THR A 1 110 ? 1.594 18.787 -0.856 1.00 86.31 110 THR A CA 1
ATOM 890 C C . THR A 1 110 ? 0.710 17.899 -1.719 1.00 86.31 110 THR A C 1
ATOM 892 O O . THR A 1 110 ? -0.504 18.077 -1.753 1.00 86.31 110 THR A O 1
ATOM 895 N N . THR A 1 111 ? 1.321 16.935 -2.407 1.00 82.81 111 THR A N 1
ATOM 896 C CA . THR A 1 111 ? 0.628 15.992 -3.298 1.00 82.81 111 THR A CA 1
ATOM 897 C C . THR A 1 111 ? 0.226 14.702 -2.587 1.00 82.81 111 THR A C 1
ATOM 899 O O . THR A 1 111 ? -0.678 14.009 -3.042 1.00 82.81 111 THR A O 1
ATOM 902 N N . GLY A 1 112 ? 0.868 14.380 -1.461 1.00 83.12 112 GLY A N 1
ATOM 903 C CA . GLY A 1 112 ? 0.686 13.114 -0.755 1.00 83.12 112 GLY A CA 1
ATOM 904 C C . GLY A 1 112 ? 1.365 11.928 -1.445 1.00 83.12 112 GLY A C 1
ATOM 905 O O . GLY A 1 112 ? 1.045 10.785 -1.121 1.00 83.12 112 GLY A O 1
ATOM 906 N N . LEU A 1 113 ? 2.282 12.188 -2.382 1.00 85.12 113 LEU A N 1
ATOM 907 C CA . LEU A 1 113 ? 2.939 11.189 -3.223 1.00 85.12 113 LEU A CA 1
ATOM 908 C C . LEU A 1 113 ? 4.459 11.214 -3.035 1.00 85.12 113 LEU A C 1
ATOM 910 O O . LEU A 1 113 ? 5.049 12.211 -2.616 1.00 85.12 113 LEU A O 1
ATOM 914 N N . TYR A 1 114 ? 5.114 10.103 -3.361 1.00 91.94 114 TYR A N 1
ATOM 915 C CA . TYR A 1 114 ? 6.565 10.055 -3.493 1.00 91.94 114 TYR A CA 1
ATOM 916 C C . TYR A 1 114 ? 7.010 10.554 -4.866 1.00 91.94 114 TYR A C 1
ATOM 918 O O . TYR A 1 114 ? 6.441 10.167 -5.885 1.00 91.94 114 TYR A O 1
ATOM 926 N N . GLY A 1 115 ? 8.070 11.360 -4.874 1.00 92.25 115 GLY A N 1
ATOM 927 C CA . GLY A 1 115 ? 8.834 11.713 -6.066 1.00 92.25 115 GLY A CA 1
ATOM 928 C C . GLY A 1 115 ? 10.289 11.237 -5.969 1.00 92.25 115 GLY A C 1
ATOM 929 O O . GLY A 1 115 ? 10.778 10.960 -4.866 1.00 92.25 115 GLY A O 1
ATOM 930 N N . PRO A 1 116 ? 11.012 11.151 -7.098 1.00 94.81 116 PRO A N 1
ATOM 931 C CA . PRO A 1 116 ? 12.425 10.796 -7.097 1.00 94.81 116 PRO A CA 1
ATOM 932 C C . PRO A 1 116 ? 13.256 11.888 -6.408 1.00 94.81 116 PRO A C 1
ATOM 934 O O . PRO A 1 116 ? 13.039 13.084 -6.608 1.00 94.81 116 PRO A O 1
ATOM 937 N N . LYS A 1 117 ? 14.246 11.492 -5.604 1.00 95.31 117 LYS A N 1
ATOM 938 C CA . LYS A 1 117 ? 15.258 12.424 -5.093 1.00 95.31 117 LYS A CA 1
ATOM 939 C C . LYS A 1 117 ? 16.145 12.904 -6.236 1.00 95.31 117 LYS A C 1
ATOM 941 O O . LYS A 1 117 ? 16.519 12.127 -7.109 1.00 95.31 117 LYS A O 1
ATOM 946 N N . ASN A 1 118 ? 16.559 14.164 -6.169 1.00 94.00 118 ASN A N 1
ATOM 947 C CA . ASN A 1 118 ? 17.500 14.723 -7.133 1.00 94.00 118 ASN A CA 1
ATOM 948 C C . ASN A 1 118 ? 18.893 14.100 -6.966 1.00 94.00 118 ASN A C 1
ATOM 950 O O . ASN A 1 118 ? 19.437 14.067 -5.861 1.00 94.00 118 ASN A O 1
ATOM 954 N N . SER A 1 119 ? 19.485 13.659 -8.074 1.00 95.69 119 SER A N 1
ATOM 955 C CA . SER A 1 119 ? 20.863 13.175 -8.149 1.00 95.69 119 SER A CA 1
ATOM 956 C C . SER A 1 119 ? 21.438 13.432 -9.540 1.00 95.69 119 SER A C 1
ATOM 958 O O . SER A 1 119 ? 20.711 13.423 -10.531 1.00 95.69 119 SER A O 1
ATOM 960 N N . ASN A 1 120 ? 22.755 13.626 -9.617 1.00 96.69 120 ASN A N 1
ATOM 961 C CA . ASN A 1 120 ? 23.480 13.707 -10.889 1.00 96.69 120 ASN A CA 1
ATOM 962 C C . ASN A 1 120 ? 23.922 12.324 -11.400 1.00 96.69 120 ASN A C 1
ATOM 964 O O . ASN A 1 120 ? 24.452 12.224 -12.504 1.00 96.69 120 ASN A O 1
ATOM 968 N N . ASP A 1 121 ? 23.746 11.268 -10.600 1.00 97.06 121 ASP A N 1
ATOM 969 C CA . ASP A 1 121 ? 24.070 9.900 -10.996 1.00 97.06 121 ASP A CA 1
ATOM 970 C C . ASP A 1 121 ? 22.945 9.325 -11.884 1.00 97.06 121 ASP A C 1
ATOM 972 O O . ASP A 1 121 ? 21.812 9.165 -11.415 1.00 97.06 121 ASP A O 1
ATOM 976 N N . PRO A 1 122 ? 23.228 8.991 -13.158 1.00 95.88 122 PRO A N 1
ATOM 977 C CA . PRO A 1 122 ? 22.221 8.463 -14.072 1.00 95.88 122 PRO A CA 1
ATOM 978 C C . PRO A 1 122 ? 21.674 7.096 -13.638 1.00 95.88 122 PRO A C 1
ATOM 980 O O . PRO A 1 122 ? 20.504 6.814 -13.890 1.00 95.88 122 PRO A O 1
ATOM 983 N N . VAL A 1 123 ? 22.472 6.258 -12.965 1.00 94.12 123 VAL A N 1
ATOM 984 C CA . VAL A 1 123 ? 22.018 4.955 -12.451 1.00 94.12 123 VAL A CA 1
ATOM 985 C C . VAL A 1 123 ? 21.062 5.167 -11.284 1.00 94.12 123 VAL A C 1
ATOM 987 O O . VAL A 1 123 ? 19.993 4.557 -11.240 1.00 94.12 123 VAL A O 1
ATOM 990 N N . PHE A 1 124 ? 21.401 6.090 -10.381 1.00 96.25 124 PHE A N 1
ATOM 991 C CA . PHE A 1 124 ? 20.514 6.479 -9.289 1.00 96.25 124 PHE A CA 1
ATOM 992 C C . PHE A 1 124 ? 19.169 6.980 -9.818 1.00 96.25 124 PHE A C 1
ATOM 994 O O . PHE A 1 124 ? 18.122 6.522 -9.363 1.00 96.25 124 PHE A O 1
ATOM 1001 N N . MET A 1 125 ? 19.192 7.896 -10.791 1.00 96.56 125 MET A N 1
ATOM 1002 C CA . MET A 1 125 ? 17.968 8.464 -11.358 1.00 96.56 125 MET A CA 1
A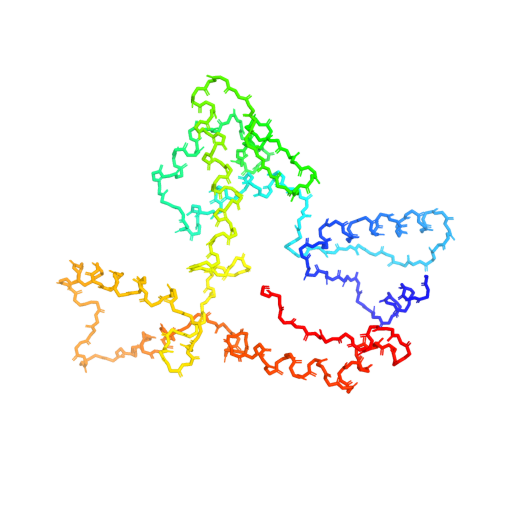TOM 1003 C C . MET A 1 125 ? 17.137 7.411 -12.092 1.00 96.56 125 MET A C 1
ATOM 1005 O O . MET A 1 125 ? 15.913 7.417 -11.975 1.00 96.56 125 MET A O 1
ATOM 1009 N N . ALA A 1 126 ? 17.774 6.468 -12.791 1.00 95.62 126 ALA A N 1
ATOM 1010 C CA . ALA A 1 126 ? 17.072 5.357 -13.427 1.00 95.62 126 ALA A CA 1
ATOM 1011 C C . ALA A 1 126 ? 16.336 4.486 -12.393 1.00 95.62 126 ALA A C 1
ATOM 1013 O O . ALA A 1 126 ? 15.145 4.221 -12.555 1.00 95.62 126 ALA A O 1
ATOM 1014 N N . CYS A 1 127 ? 17.002 4.127 -11.290 1.00 95.69 127 CYS A N 1
ATOM 1015 C CA . CYS A 1 127 ? 16.377 3.394 -10.188 1.00 95.69 127 CYS A CA 1
ATOM 1016 C C . CYS A 1 127 ? 15.250 4.194 -9.516 1.00 95.69 127 CYS A C 1
ATOM 1018 O O . CYS A 1 127 ? 14.162 3.663 -9.311 1.00 95.69 127 CYS A O 1
ATOM 1020 N N . ALA A 1 128 ? 15.465 5.477 -9.215 1.00 95.56 128 ALA A N 1
ATOM 1021 C CA . ALA A 1 128 ? 14.459 6.323 -8.574 1.00 95.56 128 ALA A CA 1
ATOM 1022 C C . ALA A 1 128 ? 13.189 6.478 -9.421 1.00 95.56 128 ALA A C 1
ATOM 1024 O O . ALA A 1 1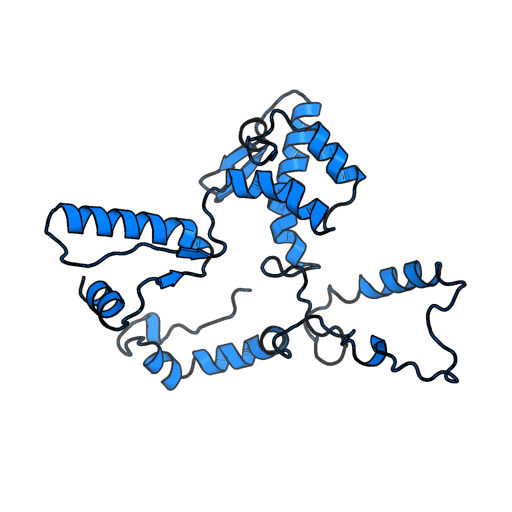28 ? 12.075 6.377 -8.901 1.00 95.56 128 ALA A O 1
ATOM 1025 N N . ASN A 1 129 ? 13.351 6.651 -10.733 1.00 94.00 129 ASN A N 1
ATOM 1026 C CA . ASN A 1 129 ? 12.230 6.748 -11.661 1.00 94.00 129 ASN A CA 1
ATOM 1027 C C . ASN A 1 129 ? 11.501 5.407 -11.799 1.00 94.00 129 ASN A C 1
ATOM 1029 O O . ASN A 1 129 ? 10.275 5.372 -11.747 1.00 94.00 129 ASN A O 1
ATOM 1033 N N . ALA A 1 130 ? 12.233 4.296 -11.916 1.00 92.62 130 ALA A N 1
ATOM 1034 C CA . ALA A 1 130 ? 11.632 2.971 -12.046 1.00 92.62 130 ALA A CA 1
ATOM 1035 C C . ALA A 1 130 ? 10.852 2.547 -10.792 1.00 92.62 130 ALA A C 1
ATOM 1037 O O . ALA A 1 130 ? 9.766 1.981 -10.905 1.00 92.62 130 ALA A O 1
ATOM 1038 N N . ILE A 1 131 ? 11.375 2.846 -9.598 1.00 93.31 131 ILE A N 1
ATOM 1039 C CA . ILE A 1 131 ? 10.685 2.551 -8.339 1.00 93.31 131 ILE A CA 1
ATOM 1040 C C . ILE A 1 131 ? 9.453 3.440 -8.165 1.00 93.31 131 ILE A C 1
ATOM 1042 O O . ILE A 1 131 ? 8.426 2.924 -7.742 1.00 93.31 131 ILE A O 1
ATOM 1046 N N . THR A 1 132 ? 9.513 4.731 -8.509 1.00 91.00 132 THR A N 1
ATOM 1047 C CA . THR A 1 132 ? 8.319 5.601 -8.478 1.00 91.00 132 THR A CA 1
ATOM 1048 C C . THR A 1 132 ? 7.232 5.058 -9.413 1.00 91.00 132 THR A C 1
ATOM 1050 O O . THR A 1 132 ? 6.103 4.827 -8.979 1.00 91.00 132 THR A O 1
ATOM 1053 N N . ALA A 1 133 ? 7.607 4.730 -10.655 1.00 87.75 133 ALA A N 1
ATOM 1054 C CA . ALA A 1 133 ? 6.679 4.227 -11.663 1.00 87.75 133 ALA A CA 1
ATOM 1055 C C . ALA A 1 133 ? 6.014 2.907 -11.246 1.00 87.75 133 ALA A C 1
ATOM 1057 O O . ALA A 1 133 ? 4.805 2.752 -11.360 1.00 87.75 133 ALA A O 1
ATOM 1058 N N . ILE A 1 134 ? 6.779 1.937 -10.737 1.00 85.25 134 ILE A N 1
ATOM 1059 C CA . ILE A 1 134 ? 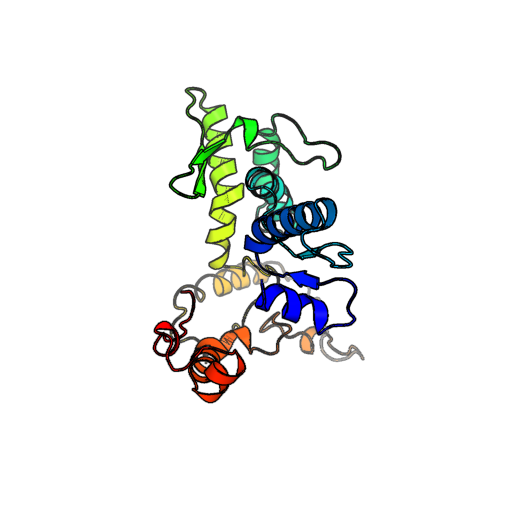6.212 0.635 -10.359 1.00 85.25 134 ILE A CA 1
ATOM 1060 C C . ILE A 1 134 ? 5.566 0.674 -8.978 1.00 85.25 134 ILE A C 1
ATOM 1062 O O . ILE A 1 134 ? 4.452 0.192 -8.818 1.00 85.25 134 ILE A O 1
ATOM 1066 N N . GLY A 1 135 ? 6.269 1.209 -7.981 1.00 84.56 135 GLY A N 1
ATOM 1067 C CA . GLY A 1 135 ? 5.886 1.168 -6.571 1.00 84.56 135 GLY A CA 1
ATOM 1068 C C . GLY A 1 135 ? 4.716 2.082 -6.204 1.00 84.56 135 GLY A C 1
ATOM 1069 O O . GLY A 1 135 ? 4.131 1.899 -5.139 1.00 84.56 135 GLY A O 1
ATOM 1070 N N . GLN A 1 136 ? 4.375 3.047 -7.062 1.00 84.69 136 GLN A N 1
ATOM 1071 C CA . GLN A 1 136 ? 3.298 4.001 -6.817 1.00 84.69 136 GLN A CA 1
ATOM 1072 C C . GLN A 1 136 ? 2.397 4.200 -8.038 1.00 84.69 136 GLN A C 1
ATOM 1074 O O . GLN A 1 136 ? 1.192 3.992 -7.919 1.00 84.69 136 GLN A O 1
ATOM 1079 N N . ASP A 1 137 ? 2.944 4.572 -9.197 1.00 78.88 137 ASP A N 1
ATOM 1080 C CA . ASP A 1 137 ? 2.111 5.013 -10.328 1.00 78.88 137 ASP A CA 1
ATOM 1081 C C . ASP A 1 137 ? 1.320 3.841 -10.929 1.00 78.88 137 ASP A C 1
ATOM 1083 O O . ASP A 1 137 ? 0.094 3.881 -11.012 1.00 78.88 137 ASP A O 1
ATOM 1087 N N . ASN A 1 138 ? 1.996 2.722 -11.207 1.00 72.94 138 ASN A N 1
ATOM 1088 C CA . ASN A 1 138 ? 1.378 1.488 -11.691 1.00 72.94 138 ASN A CA 1
ATOM 1089 C C . ASN A 1 138 ? 0.344 0.905 -10.729 1.00 72.94 138 ASN A C 1
ATOM 1091 O O . ASN A 1 138 ? -0.515 0.141 -11.165 1.00 72.94 138 ASN A O 1
ATOM 1095 N N . MET A 1 139 ? 0.438 1.205 -9.429 1.00 71.06 139 MET A N 1
ATOM 1096 C CA . MET A 1 139 ? -0.591 0.788 -8.484 1.00 71.06 139 MET A CA 1
ATOM 1097 C C . MET A 1 139 ? -1.931 1.388 -8.887 1.00 71.06 139 MET A C 1
ATOM 1099 O O . MET A 1 139 ? -2.880 0.637 -9.053 1.00 71.06 139 MET A O 1
ATOM 1103 N N . TRP A 1 140 ? -1.989 2.690 -9.150 1.00 65.12 140 TRP A N 1
ATOM 1104 C CA . TRP A 1 140 ? -3.221 3.378 -9.539 1.00 65.12 140 TRP A CA 1
ATOM 1105 C C . TRP A 1 140 ? -3.553 3.208 -11.024 1.00 65.12 140 TRP A C 1
ATOM 1107 O O . TRP A 1 140 ? -4.706 3.013 -11.383 1.00 65.12 140 TRP A O 1
ATOM 1117 N N . GLU A 1 141 ? -2.553 3.176 -11.906 1.00 63.03 141 GLU A N 1
ATOM 1118 C CA . GLU A 1 141 ? -2.792 2.947 -13.339 1.00 63.03 141 GLU A CA 1
ATOM 1119 C C . GLU A 1 141 ? -3.258 1.519 -13.654 1.00 63.03 141 GLU A C 1
ATOM 1121 O O . GLU A 1 141 ? -3.791 1.262 -14.741 1.00 63.03 141 GLU A O 1
ATOM 1126 N N . SER A 1 142 ? -3.088 0.578 -12.715 1.00 56.88 142 SER A N 1
ATOM 1127 C CA . SER A 1 142 ? -3.615 -0.773 -12.883 1.00 56.88 142 SER A CA 1
ATOM 1128 C C . SER A 1 142 ? -5.136 -0.829 -12.969 1.00 56.88 142 SER A C 1
ATOM 1130 O O . SER A 1 142 ? -5.629 -1.767 -13.585 1.00 56.88 142 SER A O 1
ATOM 1132 N N . GLU A 1 143 ? -5.862 0.215 -12.550 1.00 53.94 143 GLU A N 1
ATOM 1133 C CA . GLU A 1 143 ? -7.316 0.358 -12.755 1.00 53.94 143 GLU A CA 1
ATOM 1134 C C . GLU A 1 143 ? -7.745 0.182 -14.225 1.00 53.94 143 GLU A C 1
ATOM 1136 O O . GLU A 1 143 ? -8.863 -0.241 -14.501 1.00 53.94 143 GLU A O 1
ATOM 1141 N N . LEU A 1 144 ? -6.843 0.422 -15.188 1.00 50.09 144 LEU A N 1
ATOM 1142 C CA . LEU A 1 144 ? -7.082 0.225 -16.626 1.00 50.09 144 LEU A CA 1
ATOM 1143 C C . LEU A 1 144 ? -7.019 -1.243 -17.095 1.00 50.09 144 LEU A C 1
ATOM 1145 O O . LEU A 1 144 ? -7.065 -1.509 -18.305 1.00 50.09 144 LEU A O 1
ATOM 1149 N N . TYR A 1 145 ? -6.751 -2.193 -16.199 1.00 51.84 145 TYR A N 1
ATOM 1150 C CA . TYR A 1 145 ? -6.694 -3.627 -16.512 1.00 51.84 145 TYR A CA 1
ATOM 1151 C C . TYR A 1 145 ? -6.964 -4.568 -15.319 1.00 51.84 145 TYR A C 1
ATOM 1153 O O . TYR A 1 145 ? -7.141 -5.763 -15.551 1.00 51.84 145 TYR A O 1
ATOM 1161 N N . ALA A 1 146 ? -7.010 -4.075 -14.076 1.00 60.84 146 ALA A N 1
ATOM 1162 C CA . ALA A 1 146 ? -7.314 -4.818 -12.852 1.00 60.84 146 ALA A CA 1
ATOM 1163 C C . ALA A 1 146 ? -7.849 -3.886 -11.737 1.00 60.84 146 ALA A C 1
ATOM 1165 O O . ALA A 1 146 ? -7.411 -2.750 -11.608 1.00 60.84 146 ALA A O 1
ATOM 1166 N N . ASP A 1 147 ? -8.768 -4.363 -10.888 1.00 66.00 147 ASP A N 1
ATOM 1167 C CA . ASP A 1 147 ? -9.236 -3.598 -9.717 1.00 66.00 147 ASP A CA 1
ATOM 1168 C C . ASP A 1 147 ? -8.111 -3.519 -8.662 1.00 66.00 147 ASP A C 1
ATOM 1170 O O . ASP A 1 147 ? -7.649 -4.543 -8.150 1.00 66.00 147 ASP A O 1
ATOM 1174 N N . VAL A 1 148 ? -7.684 -2.303 -8.306 1.00 68.19 148 VAL A N 1
ATOM 1175 C CA . VAL A 1 148 ? -6.602 -2.036 -7.332 1.00 68.19 148 VAL A CA 1
ATOM 1176 C C . VAL A 1 148 ? -6.909 -2.524 -5.919 1.00 68.19 148 VAL A C 1
ATOM 1178 O O . VAL A 1 148 ? -6.008 -2.767 -5.114 1.00 68.19 148 VAL A O 1
ATOM 1181 N N . TYR A 1 149 ? -8.188 -2.699 -5.603 1.00 70.56 149 TYR A N 1
ATOM 1182 C CA . TYR A 1 149 ? -8.670 -3.235 -4.339 1.00 70.56 149 TYR A CA 1
ATOM 1183 C C . TYR A 1 149 ? -8.884 -4.749 -4.401 1.00 70.56 149 TYR A C 1
ATOM 1185 O O . TYR A 1 149 ? -8.969 -5.393 -3.348 1.00 70.56 149 TYR A O 1
ATOM 1193 N N . ASN A 1 150 ? -8.963 -5.326 -5.606 1.00 73.38 150 ASN A N 1
ATOM 1194 C CA . ASN A 1 150 ? -9.107 -6.759 -5.826 1.00 73.38 150 ASN A CA 1
ATOM 1195 C C . ASN A 1 150 ? -8.615 -7.208 -7.218 1.00 73.38 150 ASN A C 1
ATOM 1197 O O . ASN A 1 150 ? -9.411 -7.434 -8.125 1.00 73.38 150 ASN A O 1
ATOM 1201 N N . PHE A 1 151 ? -7.307 -7.443 -7.362 1.00 69.44 151 PHE A N 1
ATOM 1202 C CA . PHE A 1 151 ? -6.669 -7.756 -8.652 1.00 69.44 151 PHE A CA 1
ATOM 1203 C C . PHE A 1 151 ? -7.233 -8.967 -9.409 1.00 69.44 151 PHE A C 1
ATOM 1205 O O . PHE A 1 151 ? -7.052 -9.069 -10.618 1.00 69.44 151 PHE A O 1
ATOM 1212 N N . ILE A 1 152 ? -7.871 -9.912 -8.711 1.00 68.25 152 ILE A N 1
ATOM 1213 C CA . ILE A 1 152 ? -8.463 -11.100 -9.342 1.00 68.25 152 ILE A CA 1
ATOM 1214 C C . ILE A 1 152 ? -9.928 -10.896 -9.720 1.00 68.25 152 ILE A C 1
ATOM 1216 O O . ILE A 1 152 ? -10.503 -11.795 -10.322 1.00 68.25 152 ILE A O 1
ATOM 1220 N N . GLN A 1 153 ? -10.542 -9.767 -9.363 1.00 68.31 153 GLN A N 1
ATOM 1221 C CA . GLN A 1 153 ? -11.924 -9.445 -9.690 1.00 68.31 153 GLN A CA 1
ATOM 1222 C C . GLN A 1 153 ? -11.990 -8.687 -11.015 1.00 68.31 153 GLN A C 1
ATOM 1224 O O . GLN A 1 153 ? -11.340 -7.666 -11.217 1.00 68.31 153 GLN A O 1
ATOM 1229 N N . SER A 1 154 ? -12.817 -9.194 -11.918 1.00 65.56 154 SER A N 1
ATOM 1230 C CA . SER A 1 154 ? -13.104 -8.593 -13.212 1.00 65.56 154 SER A CA 1
ATOM 1231 C C . SER A 1 154 ? -14.602 -8.663 -13.453 1.00 65.56 154 SER A C 1
ATOM 1233 O O . SER A 1 154 ? -15.218 -9.722 -13.293 1.00 65.56 154 SER A O 1
ATOM 1235 N N . CYS A 1 155 ? -15.192 -7.533 -13.830 1.00 64.44 155 CYS A N 1
ATOM 1236 C CA . CYS A 1 155 ? -16.595 -7.459 -14.213 1.00 64.44 155 CYS A CA 1
ATOM 1237 C C . CYS A 1 155 ? -16.873 -8.212 -15.522 1.00 64.44 155 CYS A C 1
ATOM 1239 O O . CYS A 1 155 ? -15.948 -8.585 -16.242 1.00 64.44 155 CYS A O 1
ATOM 1241 N N . TYR A 1 156 ? -18.151 -8.498 -15.795 1.00 61.53 156 TYR A N 1
ATOM 1242 C CA . TYR A 1 156 ? -18.557 -9.274 -16.968 1.00 61.53 156 TYR A CA 1
ATOM 1243 C C . TYR A 1 156 ? -18.059 -8.636 -18.267 1.00 61.53 156 TYR A C 1
ATOM 1245 O O . TYR A 1 156 ? -18.302 -7.463 -18.527 1.00 61.53 156 TYR A O 1
ATOM 1253 N N . THR A 1 157 ? -17.372 -9.440 -19.075 1.00 56.97 157 THR A N 1
ATOM 1254 C CA . THR A 1 157 ? -16.688 -9.027 -20.313 1.00 56.97 157 THR A CA 1
ATOM 1255 C C . THR A 1 157 ? -17.570 -9.088 -21.566 1.00 56.97 157 THR A C 1
ATOM 1257 O O . THR A 1 157 ? -17.089 -8.822 -22.666 1.00 56.97 157 THR A O 1
ATOM 1260 N N . ASP A 1 158 ? -18.856 -9.421 -21.420 1.00 49.72 158 ASP A N 1
ATOM 1261 C CA . ASP A 1 158 ? -19.773 -9.551 -22.551 1.00 49.72 158 ASP A CA 1
ATOM 1262 C C . ASP A 1 158 ? -20.396 -8.201 -22.938 1.00 49.72 158 ASP A C 1
ATOM 1264 O O . ASP A 1 158 ? -20.871 -7.415 -22.117 1.00 49.72 158 ASP A O 1
ATOM 1268 N N . SER A 1 159 ? -20.397 -7.973 -24.245 1.00 45.31 159 SER A N 1
ATOM 1269 C CA . SER A 1 159 ? -20.540 -6.715 -24.978 1.00 45.31 159 SER A CA 1
ATOM 1270 C C . SER A 1 159 ? -21.925 -6.055 -24.981 1.00 45.31 159 SER A C 1
ATOM 1272 O O . SER A 1 159 ? -22.118 -5.093 -25.717 1.00 45.31 159 SER A O 1
ATOM 1274 N N . ASP A 1 160 ? -22.882 -6.507 -24.170 1.00 45.66 160 ASP A N 1
ATOM 1275 C CA . ASP A 1 160 ? -24.270 -6.017 -24.257 1.00 45.66 160 ASP A CA 1
ATOM 1276 C C . ASP A 1 160 ? -24.659 -5.004 -23.163 1.00 45.66 160 ASP A C 1
ATOM 1278 O O . ASP A 1 160 ? -25.751 -4.438 -23.208 1.00 45.66 160 ASP A O 1
ATOM 1282 N N . GLY A 1 161 ? -23.767 -4.716 -22.206 1.00 40.41 161 GLY A N 1
ATOM 1283 C CA . GLY A 1 161 ? -24.020 -3.755 -21.116 1.00 40.41 161 GLY A CA 1
ATOM 1284 C C . GLY A 1 161 ? -23.108 -2.524 -21.077 1.00 40.41 161 GLY A C 1
ATOM 1285 O O . GLY A 1 161 ? -23.385 -1.581 -20.343 1.00 40.41 161 GLY A O 1
ATOM 1286 N N . PHE A 1 162 ? -22.029 -2.501 -21.859 1.00 44.34 162 PHE A N 1
ATOM 1287 C CA . PHE A 1 162 ? -20.978 -1.485 -21.759 1.00 44.34 162 PHE A CA 1
ATOM 1288 C C . PHE A 1 162 ? -21.119 -0.422 -22.853 1.00 44.34 162 PHE A C 1
ATOM 1290 O O . PHE A 1 162 ? -20.460 -0.486 -23.888 1.00 44.34 162 PHE A O 1
ATOM 1297 N N . LYS A 1 163 ? -21.976 0.582 -22.635 1.00 40.34 163 LYS A N 1
ATOM 1298 C CA . LYS A 1 163 ? -22.002 1.768 -23.510 1.00 40.34 163 LYS A CA 1
ATOM 1299 C C . LYS A 1 163 ? -20.944 2.826 -23.173 1.00 40.34 163 LYS A C 1
ATOM 1301 O O . LYS A 1 163 ? -20.687 3.653 -24.036 1.00 40.34 163 LYS A O 1
ATOM 1306 N N . ASP A 1 164 ? -20.250 2.732 -22.033 1.00 39.72 164 ASP A N 1
ATOM 1307 C CA . ASP A 1 164 ? -19.293 3.775 -21.606 1.00 39.72 164 ASP A CA 1
ATOM 1308 C C . ASP A 1 164 ? -17.836 3.308 -21.384 1.00 39.72 164 ASP A C 1
ATOM 1310 O O . ASP A 1 164 ? -16.996 4.073 -20.920 1.00 39.72 164 ASP A O 1
ATOM 1314 N N . GLY A 1 165 ? -17.472 2.085 -21.786 1.00 40.62 165 GLY A N 1
ATOM 1315 C CA . GLY A 1 165 ? -16.115 1.532 -21.611 1.00 40.62 165 GLY A CA 1
ATOM 1316 C C . GLY A 1 165 ? -15.331 1.348 -22.910 1.00 40.62 165 GLY A C 1
ATOM 1317 O O . GLY A 1 165 ? -14.791 0.275 -23.159 1.00 40.62 165 GLY A O 1
ATOM 1318 N N . LEU A 1 166 ? -15.250 2.370 -23.767 1.00 37.69 166 LEU A N 1
ATOM 1319 C CA . LEU A 1 166 ? -14.583 2.294 -25.084 1.00 37.69 166 LEU A CA 1
ATOM 1320 C C . LEU A 1 166 ? -13.068 1.951 -25.021 1.00 37.69 166 LEU A C 1
ATOM 1322 O O . LEU A 1 166 ? -12.434 1.755 -26.056 1.00 37.69 166 LEU A O 1
ATOM 1326 N N . LYS A 1 167 ? -12.461 1.857 -23.830 1.00 40.53 167 LYS A N 1
ATOM 1327 C CA . LYS A 1 167 ? -11.025 1.575 -23.648 1.00 40.53 167 LYS A CA 1
ATOM 1328 C C . LYS A 1 167 ? -10.679 0.094 -23.413 1.00 40.53 167 LYS A C 1
ATOM 1330 O O . LYS A 1 167 ? -9.540 -0.285 -23.690 1.00 40.53 167 LYS A O 1
ATOM 1335 N N . ASP A 1 168 ? -11.634 -0.754 -23.024 1.00 43.88 168 ASP A N 1
ATOM 1336 C CA . ASP A 1 168 ? -11.347 -2.153 -22.640 1.00 43.88 168 ASP A CA 1
ATOM 1337 C C . ASP A 1 168 ? -11.457 -3.162 -23.796 1.00 43.88 168 ASP A C 1
ATOM 1339 O O . ASP A 1 168 ? -10.868 -4.245 -23.758 1.00 43.88 168 ASP A O 1
ATOM 1343 N N . TYR A 1 169 ? -12.117 -2.774 -24.889 1.00 38.53 169 TYR A N 1
ATOM 1344 C CA . TYR A 1 169 ? -12.310 -3.609 -26.080 1.00 38.53 169 TYR A CA 1
ATOM 1345 C C . TYR A 1 169 ? -10.990 -3.972 -26.799 1.00 38.53 169 TYR A C 1
ATOM 1347 O O . TYR A 1 169 ? -10.849 -5.054 -27.364 1.00 38.53 169 TYR A O 1
ATOM 1355 N N . ILE A 1 170 ? -9.966 -3.112 -26.738 1.00 40.84 170 ILE A N 1
ATOM 1356 C CA . ILE A 1 170 ? -8.756 -3.249 -27.575 1.00 40.84 170 ILE A CA 1
ATOM 1357 C C . ILE A 1 170 ? -7.740 -4.282 -27.023 1.00 40.84 170 ILE A C 1
ATOM 1359 O O . ILE A 1 170 ? -6.871 -4.753 -27.764 1.00 40.84 170 ILE A O 1
ATOM 1363 N N . LYS A 1 171 ? -7.826 -4.693 -25.748 1.00 43.41 171 LYS A N 1
ATOM 1364 C CA . LYS A 1 171 ? -6.808 -5.569 -25.118 1.00 43.41 171 LYS A CA 1
ATOM 1365 C C . LYS A 1 171 ? -7.105 -7.073 -25.225 1.00 43.41 171 LYS A C 1
ATOM 1367 O O . LYS A 1 171 ? -6.171 -7.864 -25.367 1.00 43.41 171 LYS A O 1
ATOM 1372 N N . VAL A 1 172 ? -8.375 -7.484 -25.213 1.00 46.41 172 VAL A N 1
ATOM 1373 C CA . VAL A 1 172 ? -8.759 -8.912 -25.152 1.00 46.41 172 VAL A CA 1
ATOM 1374 C C . VAL A 1 172 ? -8.554 -9.633 -26.494 1.00 46.41 172 VAL A C 1
ATOM 1376 O O . VAL A 1 172 ? -8.150 -10.797 -26.531 1.00 46.41 172 VAL A O 1
ATOM 1379 N N . GLU A 1 173 ? -8.746 -8.937 -27.615 1.00 40.97 173 GLU A N 1
ATOM 1380 C CA . GLU A 1 173 ? -8.632 -9.525 -28.957 1.00 40.97 173 GLU A CA 1
ATOM 1381 C C . GLU A 1 173 ? -7.170 -9.827 -29.343 1.00 40.97 173 GLU A C 1
ATOM 1383 O O . GLU A 1 173 ? -6.864 -10.871 -29.927 1.00 40.97 173 GLU A O 1
ATOM 1388 N N . LYS A 1 174 ? -6.225 -8.988 -28.889 1.00 40.53 174 LYS A N 1
ATOM 1389 C CA . LYS A 1 174 ? -4.783 -9.242 -29.042 1.00 40.53 174 LYS A CA 1
ATOM 1390 C C . LYS A 1 174 ? -4.316 -10.452 -28.232 1.00 40.53 174 LYS A C 1
ATOM 1392 O O . LYS A 1 174 ? -3.548 -11.251 -28.766 1.00 40.53 174 LYS A O 1
ATOM 1397 N N . LEU A 1 175 ? -4.806 -10.639 -27.002 1.00 43.84 175 LEU A N 1
ATOM 1398 C CA . LEU A 1 175 ? -4.440 -11.791 -26.166 1.00 43.84 175 LEU A CA 1
ATOM 1399 C C . LEU A 1 175 ? -4.919 -13.124 -26.767 1.00 43.84 175 LEU A C 1
ATOM 1401 O O . LEU A 1 175 ? -4.152 -14.087 -26.813 1.00 43.84 175 LEU A O 1
ATOM 1405 N N . ARG A 1 176 ? -6.149 -13.169 -27.305 1.00 45.69 176 ARG A N 1
ATOM 1406 C CA . ARG A 1 176 ? -6.676 -14.360 -28.002 1.00 45.69 176 ARG A CA 1
ATOM 1407 C C . ARG A 1 176 ? -5.843 -14.731 -29.232 1.00 45.69 176 ARG A C 1
ATOM 1409 O O . ARG A 1 176 ? -5.553 -15.908 -29.436 1.00 45.69 176 ARG A O 1
ATOM 1416 N N . SER A 1 177 ? -5.389 -13.741 -30.005 1.00 43.88 177 SER A N 1
ATOM 1417 C CA . SER A 1 177 ? -4.556 -13.986 -31.193 1.00 43.88 177 SER A CA 1
ATOM 1418 C C . SER A 1 177 ? -3.174 -14.574 -30.864 1.00 43.88 177 SER A C 1
ATOM 1420 O O . SER A 1 177 ? -2.617 -15.326 -31.663 1.00 43.88 177 SER A O 1
ATOM 1422 N N . VAL A 1 178 ? -2.632 -14.279 -29.677 1.00 44.00 178 VAL A N 1
ATOM 1423 C CA . VAL A 1 178 ? -1.341 -14.808 -29.212 1.00 44.00 178 VAL A CA 1
ATOM 1424 C C . VAL A 1 178 ? -1.502 -16.217 -28.643 1.00 44.00 178 VAL A C 1
ATOM 1426 O O . VAL A 1 178 ? -0.702 -17.088 -28.969 1.00 44.00 178 VAL A O 1
ATOM 1429 N N . LEU A 1 179 ? -2.562 -16.475 -27.870 1.00 43.09 179 LEU A N 1
ATOM 1430 C CA . LEU A 1 179 ? -2.847 -17.796 -27.292 1.00 43.09 179 LEU A CA 1
ATOM 1431 C C . LEU A 1 179 ? -3.188 -18.855 -28.352 1.00 43.09 179 LEU A C 1
ATOM 1433 O O . LEU A 1 179 ? -2.777 -20.004 -28.213 1.00 43.09 179 LEU A O 1
ATOM 1437 N N . SER A 1 180 ? -3.846 -18.465 -29.450 1.00 48.22 180 SER A N 1
ATOM 1438 C CA . SER A 1 180 ? -4.170 -19.375 -30.565 1.00 48.22 180 SER A CA 1
ATOM 1439 C C . SER A 1 180 ? -2.948 -19.952 -31.298 1.00 48.22 180 SER A C 1
ATOM 1441 O O . SER A 1 180 ? -3.082 -20.908 -32.052 1.00 48.22 180 SER A O 1
ATOM 1443 N N . LYS A 1 181 ? -1.749 -19.396 -31.073 1.00 45.75 181 LYS A N 1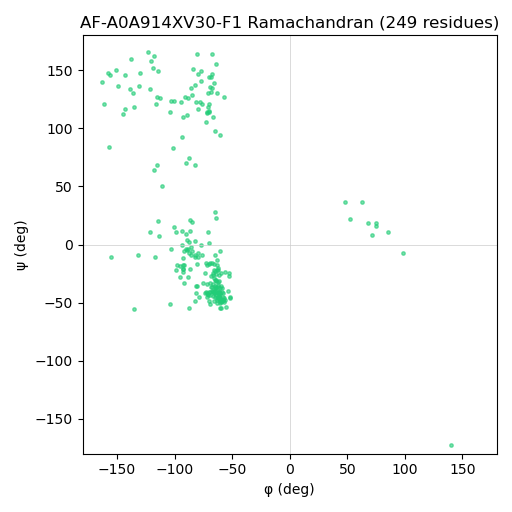
ATOM 1444 C CA . LYS A 1 181 ? -0.497 -19.852 -31.699 1.00 45.75 181 LYS A CA 1
ATOM 1445 C C . LYS A 1 181 ? 0.240 -20.929 -30.895 1.00 45.75 181 LYS A C 1
ATOM 1447 O O . LYS A 1 181 ? 1.264 -21.415 -31.358 1.00 45.75 181 LYS A O 1
ATOM 1452 N N . PHE A 1 182 ? -0.252 -21.284 -29.705 1.00 46.09 182 PHE A N 1
ATOM 1453 C CA . PHE A 1 182 ? 0.404 -22.227 -28.790 1.00 46.09 182 PHE A CA 1
ATOM 1454 C C . PHE A 1 182 ? -0.367 -23.545 -28.589 1.00 46.09 182 PHE A C 1
ATOM 1456 O O . PHE A 1 182 ? 0.026 -24.348 -27.746 1.00 46.09 182 PHE A O 1
ATOM 1463 N N . THR A 1 183 ? -1.446 -23.801 -29.337 1.00 46.31 183 THR A N 1
ATOM 1464 C CA . THR A 1 183 ? -2.341 -24.950 -29.102 1.00 46.31 183 THR A CA 1
ATOM 1465 C C . THR A 1 183 ? -2.383 -25.935 -30.276 1.00 46.31 183 THR A C 1
ATOM 1467 O O . THR A 1 183 ? -3.443 -26.154 -30.851 1.00 46.31 183 THR A O 1
ATOM 1470 N N . ASP A 1 184 ? -1.261 -26.586 -30.592 1.00 43.75 184 ASP A N 1
ATOM 1471 C CA . ASP A 1 184 ? -1.244 -27.789 -31.457 1.00 43.75 184 ASP A CA 1
ATOM 1472 C C . ASP A 1 184 ? -1.480 -29.090 -30.658 1.00 43.75 184 ASP A C 1
ATOM 1474 O O . ASP A 1 184 ? -1.144 -30.198 -31.071 1.00 43.75 184 ASP A O 1
ATOM 1478 N N . SER A 1 185 ? -2.071 -28.989 -29.469 1.00 46.47 185 SER A N 1
ATOM 1479 C CA . SER A 1 185 ? -2.570 -30.142 -28.720 1.00 46.47 185 SER A CA 1
ATOM 1480 C C . SER A 1 185 ? -3.833 -29.728 -27.975 1.00 46.47 185 SER A C 1
ATOM 1482 O O . SER A 1 185 ? -3.753 -28.884 -27.077 1.00 46.47 185 SER A O 1
ATOM 1484 N N . PRO A 1 186 ? -5.014 -30.258 -28.334 1.00 41.84 186 PRO A N 1
ATOM 1485 C CA . PRO A 1 186 ? -6.218 -29.946 -27.596 1.00 41.84 186 PRO A CA 1
ATOM 1486 C C . PRO A 1 186 ? -6.120 -30.620 -26.225 1.00 41.84 186 PRO A C 1
ATOM 1488 O O . PRO A 1 186 ? -6.143 -31.839 -26.102 1.00 41.84 186 PRO A O 1
ATOM 1491 N N . ILE A 1 187 ? -6.045 -29.803 -25.175 1.00 45.66 187 ILE A N 1
ATOM 1492 C CA . ILE A 1 187 ? -6.267 -30.218 -23.778 1.00 45.66 187 ILE A CA 1
ATOM 1493 C C . ILE A 1 187 ? -7.769 -30.550 -23.550 1.00 45.66 187 ILE A C 1
ATOM 1495 O O . ILE A 1 187 ? -8.179 -30.915 -22.452 1.00 45.66 187 ILE A O 1
ATOM 1499 N N . VAL A 1 188 ? -8.613 -30.458 -24.588 1.00 45.16 188 VAL A N 1
ATOM 1500 C CA . VAL A 1 188 ? -10.077 -30.567 -24.515 1.00 45.16 188 VAL A CA 1
ATOM 1501 C C . VAL A 1 188 ? -10.566 -31.803 -25.282 1.00 45.16 188 VAL A C 1
ATOM 1503 O O . VAL A 1 188 ? -10.219 -31.994 -26.445 1.00 45.16 188 VAL A O 1
ATOM 1506 N N . SER A 1 189 ? -11.356 -32.640 -24.600 1.00 46.38 189 SER A N 1
ATOM 1507 C CA . SER A 1 189 ? -11.897 -33.925 -25.077 1.00 46.38 189 SER A CA 1
ATOM 1508 C C . SER A 1 189 ? -12.919 -33.773 -26.216 1.00 46.38 189 SER A C 1
ATOM 1510 O O . SER A 1 189 ? -13.716 -32.841 -26.234 1.00 46.38 189 SER A O 1
ATOM 1512 N N . ASP A 1 190 ? -12.933 -34.751 -27.124 1.00 49.81 190 ASP A N 1
ATOM 1513 C CA . ASP A 1 190 ? -13.792 -34.917 -28.308 1.00 49.81 190 ASP A CA 1
ATOM 1514 C C . ASP A 1 190 ? -15.164 -35.579 -28.033 1.00 49.81 190 ASP A C 1
ATOM 1516 O O . ASP A 1 190 ? -15.834 -36.059 -28.948 1.00 49.81 190 ASP A O 1
ATOM 1520 N N . GLY A 1 191 ? -15.622 -35.579 -26.777 1.00 48.25 191 GLY A N 1
ATOM 1521 C CA . GLY A 1 191 ? -17.018 -35.889 -26.442 1.00 48.25 191 GLY A CA 1
ATOM 1522 C C . GLY A 1 191 ? -17.383 -37.371 -26.276 1.00 48.25 191 GLY A C 1
ATOM 1523 O O . GLY A 1 191 ? -18.567 -37.667 -26.138 1.00 48.25 191 GLY A O 1
ATOM 1524 N N . TYR A 1 192 ? -16.418 -38.297 -26.214 1.00 46.50 192 TYR A N 1
ATOM 1525 C CA . TYR A 1 192 ? -16.675 -39.733 -25.959 1.00 46.50 192 TYR A CA 1
ATOM 1526 C C . TYR A 1 192 ? -16.122 -40.275 -24.632 1.00 46.50 192 TYR A C 1
ATOM 1528 O O . TYR A 1 192 ? -15.985 -41.485 -24.450 1.00 46.50 192 TYR A O 1
ATOM 1536 N N . SER A 1 193 ? -15.839 -39.411 -23.660 1.00 44.81 193 SER A N 1
ATOM 1537 C CA . SER A 1 193 ? -15.423 -39.845 -22.325 1.00 44.81 193 SER A CA 1
ATOM 1538 C C . SER A 1 193 ? -16.237 -39.145 -21.244 1.00 44.81 193 SER A C 1
ATOM 1540 O O . SER A 1 193 ? -16.664 -38.007 -21.409 1.00 44.81 193 SER A O 1
ATOM 1542 N N . SER A 1 194 ? -16.471 -39.844 -20.134 1.00 47.88 194 SER A N 1
ATOM 1543 C CA . SER A 1 194 ? -17.285 -39.458 -18.969 1.00 47.88 194 SER A CA 1
ATOM 1544 C C . SER A 1 194 ? -16.759 -38.237 -18.193 1.00 47.88 194 SER A C 1
ATOM 1546 O O . SER A 1 194 ? -17.039 -38.082 -17.003 1.00 47.88 194 SER A O 1
ATOM 1548 N N . PHE A 1 195 ? -15.960 -37.386 -18.830 1.00 49.97 195 PHE A N 1
ATOM 1549 C CA . PHE A 1 195 ? -15.485 -36.141 -18.265 1.00 49.97 195 PHE A CA 1
ATOM 1550 C C . PHE A 1 195 ? -16.646 -35.156 -18.194 1.00 49.97 195 PHE A C 1
ATOM 1552 O O . PHE A 1 195 ? -17.163 -34.675 -19.199 1.00 49.97 195 PHE A O 1
ATOM 1559 N N . ILE A 1 196 ? -17.044 -34.829 -16.967 1.00 55.03 196 ILE A N 1
ATOM 1560 C CA . ILE A 1 196 ? -17.779 -33.596 -16.720 1.00 55.03 196 ILE A CA 1
ATOM 1561 C C . ILE A 1 196 ? -16.793 -32.471 -17.017 1.00 55.03 196 ILE A C 1
ATOM 1563 O O . ILE A 1 196 ? -15.842 -32.286 -16.254 1.00 55.03 196 ILE A O 1
ATOM 1567 N N . ASP A 1 197 ? -17.018 -31.747 -18.112 1.00 54.69 197 ASP A N 1
ATOM 1568 C CA . ASP A 1 197 ? -16.272 -30.537 -18.438 1.00 54.69 197 ASP A CA 1
ATOM 1569 C C . ASP A 1 197 ? -16.483 -29.505 -17.319 1.00 54.69 197 ASP A C 1
ATOM 1571 O O . ASP A 1 197 ? -17.479 -28.780 -17.266 1.00 54.69 197 ASP A O 1
ATOM 1575 N N . GLN A 1 198 ? -15.554 -29.487 -16.362 1.00 58.28 198 GLN A N 1
ATOM 1576 C CA . GLN A 1 198 ? -15.543 -28.482 -15.306 1.00 58.28 198 GLN A CA 1
ATOM 1577 C C . GLN A 1 198 ? -15.253 -27.097 -15.894 1.00 58.28 198 GLN A C 1
ATOM 1579 O O . GLN A 1 198 ? -15.697 -26.114 -15.316 1.00 58.28 198 GLN A O 1
ATOM 1584 N N . GLY A 1 199 ? -14.591 -27.009 -17.054 1.00 55.97 199 GLY A N 1
ATOM 1585 C CA . GLY A 1 199 ? -14.366 -25.772 -17.799 1.00 55.97 199 GLY A CA 1
ATOM 1586 C C . GLY A 1 199 ? -15.666 -25.109 -18.244 1.00 55.97 199 GLY A C 1
ATOM 1587 O O . GLY A 1 199 ? -15.822 -23.908 -18.049 1.00 55.97 199 GLY A O 1
ATOM 1588 N N . ALA A 1 200 ? -16.652 -25.883 -18.705 1.00 59.56 200 ALA A N 1
ATOM 1589 C CA . ALA A 1 200 ? -17.998 -25.380 -19.008 1.00 59.56 200 ALA A CA 1
ATOM 1590 C C . ALA A 1 200 ? -18.776 -24.889 -17.768 1.00 59.56 200 ALA A C 1
ATOM 1592 O O . ALA A 1 200 ? -19.763 -24.165 -17.906 1.00 59.56 200 ALA A O 1
ATOM 1593 N N . LYS A 1 201 ? -18.351 -25.268 -16.552 1.00 55.44 201 LYS A N 1
ATOM 1594 C CA . LYS A 1 201 ? -18.891 -24.743 -15.283 1.00 55.44 201 LYS A CA 1
ATOM 1595 C C . LYS A 1 201 ? -18.108 -23.546 -14.744 1.00 55.44 201 LYS A C 1
ATOM 1597 O O . LYS A 1 201 ? -18.568 -22.903 -13.801 1.00 55.44 201 LYS A O 1
ATOM 1602 N N . ILE A 1 202 ? -16.936 -23.253 -15.303 1.00 60.66 202 ILE A N 1
ATOM 1603 C CA . ILE A 1 202 ? -16.163 -22.069 -14.944 1.00 60.66 202 ILE A CA 1
ATOM 1604 C C . ILE A 1 202 ? -16.805 -20.880 -15.650 1.00 60.66 202 ILE A C 1
ATOM 1606 O O . ILE A 1 202 ? -16.934 -20.850 -16.872 1.00 60.66 202 ILE A O 1
ATOM 1610 N N . ASN A 1 203 ? -17.206 -19.877 -14.871 1.00 59.97 203 ASN A N 1
ATOM 1611 C CA . ASN A 1 203 ? -17.599 -18.592 -15.424 1.00 59.97 203 ASN A CA 1
ATOM 1612 C C . ASN A 1 203 ? -16.367 -17.944 -16.073 1.00 59.97 203 ASN A C 1
ATOM 1614 O O . ASN A 1 203 ? -15.543 -17.338 -15.397 1.00 59.97 203 ASN A O 1
ATOM 1618 N N . THR A 1 204 ? -16.228 -18.080 -17.390 1.00 62.81 204 THR A N 1
ATOM 1619 C CA . THR A 1 204 ? -15.149 -17.432 -18.150 1.00 62.81 204 THR A CA 1
ATOM 1620 C C . THR A 1 204 ? -15.436 -15.959 -18.431 1.00 62.81 204 THR A C 1
ATOM 1622 O O . THR A 1 204 ? -14.583 -15.271 -18.984 1.00 62.81 204 THR A O 1
ATOM 1625 N N . LYS A 1 205 ? -16.647 -15.481 -18.117 1.00 62.00 205 LYS A N 1
ATOM 1626 C CA . LYS A 1 205 ? -17.111 -14.127 -18.443 1.00 62.00 205 LYS A CA 1
ATOM 1627 C C . LYS A 1 205 ? -16.748 -13.120 -17.361 1.00 62.00 205 LYS A C 1
ATOM 1629 O O . LYS A 1 205 ? -16.615 -11.940 -17.673 1.00 62.00 205 LYS A O 1
ATOM 1634 N N . SER A 1 206 ? -16.617 -13.571 -16.113 1.00 65.06 206 SER A N 1
ATOM 1635 C CA . SER A 1 206 ? -16.293 -12.742 -14.954 1.00 65.06 206 SER A CA 1
ATOM 1636 C C . SER A 1 206 ? -15.700 -13.583 -13.826 1.00 65.06 206 SER A C 1
ATOM 1638 O O . SER A 1 206 ? -16.095 -14.728 -13.612 1.00 65.06 206 SER A O 1
ATOM 1640 N N . THR A 1 207 ? -14.799 -12.974 -13.064 1.00 69.38 207 THR A N 1
ATOM 1641 C CA . THR A 1 207 ? -14.281 -13.503 -11.796 1.00 69.38 207 THR A CA 1
ATOM 1642 C C . THR A 1 207 ? -14.951 -12.844 -10.585 1.00 69.38 207 THR A C 1
ATOM 1644 O O . THR A 1 207 ? -14.448 -12.952 -9.468 1.00 69.38 207 THR A O 1
ATOM 1647 N N . ASP A 1 208 ? -16.075 -12.146 -10.786 1.00 67.50 208 ASP A N 1
ATOM 1648 C CA . ASP A 1 208 ? -16.813 -11.469 -9.725 1.00 67.50 208 ASP A CA 1
ATOM 1649 C C . ASP A 1 208 ? -17.496 -12.478 -8.786 1.00 67.50 208 ASP A C 1
ATOM 1651 O O . ASP A 1 208 ? -18.432 -13.174 -9.197 1.00 67.50 208 ASP A O 1
ATOM 1655 N N . PRO A 1 209 ? -17.094 -12.542 -7.503 1.00 66.50 209 PRO A N 1
ATOM 1656 C CA . PRO A 1 209 ? -17.743 -13.418 -6.539 1.00 66.50 209 PRO A CA 1
ATOM 1657 C C . PRO A 1 209 ? -19.098 -12.869 -6.059 1.00 66.50 209 PRO A C 1
ATOM 1659 O O . PRO A 1 209 ? -19.821 -13.578 -5.363 1.00 66.50 209 PRO A O 1
ATOM 1662 N N . PHE A 1 210 ? -19.451 -11.622 -6.398 1.00 68.25 210 PHE A N 1
ATOM 1663 C CA . PHE A 1 210 ? -20.650 -10.933 -5.909 1.00 68.25 210 PHE A CA 1
ATOM 1664 C C . PHE A 1 210 ? -21.833 -10.964 -6.887 1.00 68.25 210 PHE A C 1
ATOM 1666 O O . PHE A 1 210 ? -22.823 -10.262 -6.676 1.00 68.25 210 PHE A O 1
ATOM 1673 N N . GLY A 1 211 ? -21.756 -11.768 -7.952 1.00 64.31 211 GLY A N 1
ATOM 1674 C CA . GLY A 1 211 ? -22.872 -11.963 -8.882 1.00 64.31 211 GLY A CA 1
ATOM 1675 C C . GLY A 1 211 ? -23.231 -10.725 -9.712 1.00 64.31 211 GLY A C 1
ATOM 1676 O O . GLY A 1 211 ? -24.315 -10.661 -10.276 1.00 64.31 211 GLY A O 1
ATOM 1677 N N . GLY A 1 212 ? -22.328 -9.755 -9.824 1.00 62.09 212 GLY A N 1
ATOM 1678 C CA . GLY A 1 212 ? -22.439 -8.571 -10.667 1.00 62.09 212 GLY A CA 1
ATOM 1679 C C . GLY A 1 212 ? -22.898 -7.306 -9.983 1.00 62.09 212 GLY A C 1
ATOM 1680 O O . GLY A 1 212 ? -22.832 -6.252 -10.610 1.00 62.09 212 GLY A O 1
ATOM 1681 N N . TYR A 1 213 ? -23.310 -7.363 -8.714 1.00 64.81 213 TYR A N 1
ATOM 1682 C CA . TYR A 1 213 ? -23.842 -6.190 -8.018 1.00 64.81 213 TYR A CA 1
ATOM 1683 C C . TYR A 1 213 ? -22.892 -4.990 -8.133 1.00 64.81 213 TYR A C 1
ATOM 1685 O O . TYR A 1 213 ? -23.293 -3.902 -8.524 1.00 64.81 213 TYR A O 1
ATOM 1693 N N . ARG A 1 214 ? -21.593 -5.196 -7.910 1.00 61.19 214 ARG A N 1
ATOM 1694 C CA . ARG A 1 214 ? -20.603 -4.115 -8.010 1.00 61.19 214 ARG A CA 1
ATOM 1695 C C . ARG A 1 214 ? -20.318 -3.655 -9.448 1.00 61.19 214 ARG A C 1
ATOM 1697 O O . ARG A 1 214 ? -19.784 -2.574 -9.629 1.00 61.19 214 ARG A O 1
ATOM 1704 N N . CYS A 1 215 ? -20.672 -4.465 -10.441 1.00 61.84 215 CYS A N 1
ATOM 1705 C CA . CYS A 1 215 ? -20.346 -4.258 -11.849 1.00 61.84 215 CYS A CA 1
ATOM 1706 C C . CYS A 1 215 ? -21.420 -3.510 -12.647 1.00 61.84 215 CYS A C 1
ATOM 1708 O O . CYS A 1 215 ? -21.094 -2.927 -13.673 1.00 61.84 215 CYS A O 1
ATOM 1710 N N . TYR A 1 216 ? -22.685 -3.536 -12.215 1.00 63.91 216 TYR A N 1
ATOM 1711 C CA . TYR A 1 216 ? -23.789 -2.846 -12.905 1.00 63.91 216 TYR A CA 1
ATOM 1712 C C . TYR A 1 216 ? -24.672 -1.999 -11.978 1.00 63.91 216 TYR A C 1
ATOM 1714 O O . TYR A 1 216 ? -25.556 -1.289 -12.449 1.00 63.91 216 TYR A O 1
ATOM 1722 N N . SER A 1 217 ? -24.499 -2.093 -10.655 1.00 66.94 217 SER A N 1
ATOM 1723 C CA . SER A 1 217 ? -25.410 -1.453 -9.699 1.00 66.94 217 SER A CA 1
ATOM 1724 C C . SER A 1 217 ? -24.952 -0.067 -9.247 1.00 66.94 217 SER A C 1
ATOM 1726 O O . SER A 1 217 ? -25.521 0.422 -8.277 1.00 66.94 217 SER A O 1
ATOM 1728 N N . SER A 1 218 ? -23.960 0.577 -9.869 1.00 67.81 218 SER A N 1
ATOM 1729 C CA . SER A 1 218 ? -23.536 1.933 -9.472 1.00 67.81 218 SER A CA 1
ATOM 1730 C C . SER A 1 218 ? -24.726 2.898 -9.496 1.00 67.81 218 SER A C 1
ATOM 1732 O O . SER A 1 218 ? -25.091 3.445 -8.456 1.00 67.81 218 SER A O 1
ATOM 1734 N N . ASP A 1 219 ? -25.445 2.975 -10.616 1.00 72.25 219 ASP A N 1
ATOM 1735 C CA . ASP A 1 219 ? -26.636 3.823 -10.753 1.00 72.25 219 ASP A CA 1
ATOM 1736 C C . ASP A 1 219 ? -27.766 3.421 -9.800 1.00 72.25 219 ASP A C 1
ATOM 1738 O O . ASP A 1 219 ? -28.379 4.261 -9.136 1.00 72.25 219 ASP A O 1
ATOM 1742 N N . ALA A 1 220 ? -28.047 2.122 -9.693 1.00 74.31 220 ALA A N 1
ATOM 1743 C CA . ALA A 1 220 ? -29.092 1.622 -8.803 1.00 74.31 220 ALA A CA 1
ATOM 1744 C C . ALA A 1 220 ? -28.756 1.878 -7.321 1.00 74.31 220 ALA A C 1
ATOM 1746 O O . ALA A 1 220 ? -29.643 2.217 -6.538 1.00 74.31 220 ALA A O 1
ATOM 1747 N N . MET A 1 221 ? -27.481 1.786 -6.940 1.00 76.19 221 MET A N 1
ATOM 1748 C CA . MET A 1 221 ? -26.999 2.054 -5.588 1.00 76.19 221 MET A CA 1
ATOM 1749 C C . MET A 1 221 ? -27.011 3.551 -5.283 1.00 76.19 221 MET A C 1
ATOM 1751 O O . MET A 1 221 ? -27.450 3.931 -4.201 1.00 76.19 221 MET A O 1
ATOM 1755 N N . ILE A 1 222 ? -26.623 4.405 -6.233 1.00 80.12 222 ILE A N 1
ATOM 1756 C CA . ILE A 1 222 ? -26.764 5.864 -6.127 1.00 80.12 222 ILE A CA 1
ATOM 1757 C C . ILE A 1 222 ? -28.232 6.232 -5.914 1.00 80.12 222 ILE A C 1
ATOM 1759 O O . ILE A 1 222 ? -28.549 6.994 -5.000 1.00 80.12 222 ILE A O 1
ATOM 1763 N N . ASN A 1 223 ? -29.140 5.671 -6.712 1.00 84.31 223 ASN A N 1
ATOM 1764 C CA . ASN A 1 223 ? -30.572 5.925 -6.575 1.00 84.31 223 ASN A CA 1
ATOM 1765 C C . ASN A 1 223 ? -31.097 5.465 -5.210 1.00 84.31 223 ASN A C 1
ATOM 1767 O O . ASN A 1 223 ? -31.793 6.223 -4.538 1.00 84.31 223 ASN A O 1
ATOM 1771 N N . TYR A 1 224 ? -30.710 4.268 -4.764 1.00 84.62 224 TYR A N 1
ATOM 1772 C CA . TYR A 1 224 ? -31.103 3.722 -3.466 1.00 84.62 224 TYR A CA 1
ATOM 1773 C C . TYR A 1 224 ? -30.584 4.562 -2.287 1.00 84.62 224 TYR A C 1
ATOM 1775 O O . TYR A 1 224 ? -31.373 4.973 -1.435 1.00 84.62 224 TYR A O 1
ATOM 1783 N N . LEU A 1 225 ? -29.284 4.885 -2.254 1.00 86.75 225 LEU A N 1
ATOM 1784 C CA . LEU A 1 225 ? -28.656 5.676 -1.182 1.00 86.75 225 LEU A CA 1
ATOM 1785 C C . LEU A 1 225 ? -29.202 7.106 -1.097 1.00 86.75 225 LEU A C 1
ATOM 1787 O O . LEU A 1 225 ? -29.148 7.728 -0.036 1.00 86.75 225 LEU A O 1
ATOM 1791 N N . ASN A 1 226 ? -29.724 7.638 -2.204 1.00 89.94 226 ASN A N 1
ATOM 1792 C CA . ASN A 1 226 ? -30.317 8.968 -2.243 1.00 89.94 226 ASN A CA 1
ATOM 1793 C C . ASN A 1 226 ? -31.794 9.020 -1.834 1.00 89.94 226 ASN A C 1
ATOM 1795 O O . ASN A 1 226 ? -32.342 10.121 -1.769 1.00 89.94 226 ASN A O 1
ATOM 1799 N N . THR A 1 227 ? -32.425 7.884 -1.530 1.00 92.12 227 THR A N 1
ATOM 1800 C CA . THR A 1 227 ? -33.793 7.864 -0.994 1.00 92.12 227 THR A CA 1
ATOM 1801 C C . THR A 1 227 ? -33.835 8.412 0.435 1.00 92.12 227 THR A C 1
ATOM 1803 O O . THR A 1 227 ? -32.927 8.179 1.237 1.00 92.12 227 THR A O 1
ATOM 1806 N N . ASP A 1 228 ? -34.916 9.116 0.779 1.00 91.94 228 ASP A N 1
ATOM 1807 C CA . ASP A 1 228 ? -35.110 9.662 2.129 1.00 91.94 228 ASP A CA 1
ATOM 1808 C C . ASP A 1 228 ? -35.128 8.557 3.192 1.00 91.94 228 ASP A C 1
ATOM 1810 O O 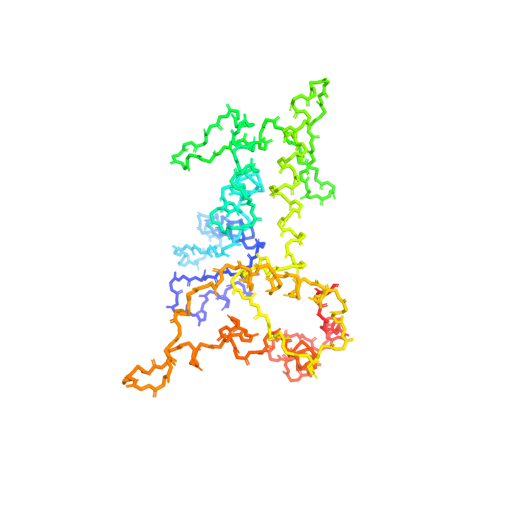. ASP A 1 228 ? -34.610 8.740 4.291 1.00 91.94 228 ASP A O 1
ATOM 1814 N N . GLU A 1 229 ? -35.685 7.388 2.865 1.00 90.06 229 GLU A N 1
ATOM 1815 C CA . GLU A 1 229 ? -35.721 6.231 3.761 1.00 90.06 229 GLU A CA 1
ATOM 1816 C C . GLU A 1 229 ? -34.309 5.771 4.141 1.00 90.06 229 GLU A C 1
ATOM 1818 O O . GLU A 1 229 ? -34.001 5.625 5.325 1.00 90.06 229 GLU A O 1
ATOM 1823 N N . VAL A 1 230 ? -33.416 5.624 3.159 1.00 88.31 230 VAL A N 1
ATOM 1824 C CA . VAL A 1 230 ? -32.039 5.188 3.409 1.00 88.31 230 VAL A CA 1
ATOM 1825 C C . VAL A 1 230 ? -31.233 6.272 4.118 1.00 88.31 230 VAL A C 1
ATOM 1827 O O . VAL A 1 230 ? -30.516 5.960 5.070 1.00 88.31 230 VAL A O 1
ATOM 1830 N N . LYS A 1 231 ? -31.389 7.548 3.737 1.00 84.88 231 LYS A N 1
ATOM 1831 C CA . LYS A 1 231 ? -30.750 8.684 4.429 1.00 84.88 231 LYS A CA 1
ATOM 1832 C C . LYS A 1 231 ? -31.160 8.768 5.901 1.00 84.88 231 LYS A C 1
ATOM 1834 O O . LYS A 1 231 ? -30.306 8.985 6.766 1.00 84.88 231 LYS A O 1
ATOM 1839 N N . ASN A 1 232 ? -32.441 8.537 6.189 1.00 83.56 232 ASN A N 1
ATOM 1840 C CA . ASN A 1 232 ? -32.951 8.433 7.554 1.00 83.56 232 ASN A CA 1
ATOM 1841 C C . ASN A 1 232 ? -32.354 7.221 8.283 1.00 83.56 232 ASN A C 1
ATOM 1843 O O . ASN A 1 232 ? -31.900 7.359 9.418 1.00 83.56 232 ASN A O 1
ATOM 1847 N N . ALA A 1 233 ? -32.297 6.053 7.635 1.00 84.44 233 ALA A N 1
ATOM 1848 C CA . ALA A 1 233 ? -31.772 4.823 8.231 1.00 84.44 233 ALA A CA 1
ATOM 1849 C C . ALA A 1 233 ? -30.286 4.928 8.626 1.00 84.44 233 ALA A C 1
ATOM 1851 O O . ALA A 1 233 ? -29.879 4.390 9.658 1.00 84.44 233 ALA A O 1
ATOM 1852 N N . ILE A 1 234 ? -29.478 5.666 7.856 1.00 81.62 234 ILE A N 1
ATOM 1853 C CA . ILE A 1 234 ? -28.068 5.946 8.184 1.00 81.62 234 ILE A CA 1
ATOM 1854 C C . ILE A 1 234 ? -27.884 7.182 9.081 1.00 81.62 234 ILE A C 1
ATOM 1856 O O . ILE A 1 234 ? -26.756 7.605 9.329 1.00 81.62 234 ILE A O 1
ATOM 1860 N N . ASN A 1 235 ? -28.977 7.708 9.642 1.00 86.38 235 ASN A N 1
ATOM 1861 C CA . ASN A 1 235 ? -29.009 8.790 10.627 1.00 86.38 235 ASN A CA 1
ATOM 1862 C C . ASN A 1 235 ? -28.460 10.136 10.120 1.00 86.38 235 ASN A C 1
ATOM 1864 O O . ASN A 1 235 ? -27.838 10.873 10.890 1.00 86.38 235 ASN A O 1
ATOM 1868 N N . ILE A 1 236 ? -28.697 10.492 8.853 1.00 79.94 236 ILE A N 1
ATOM 1869 C CA . ILE A 1 236 ? -28.471 11.870 8.393 1.00 79.94 236 ILE A CA 1
ATOM 1870 C C . ILE A 1 236 ? -29.638 12.726 8.908 1.00 79.94 236 ILE A C 1
ATOM 1872 O O . ILE A 1 236 ? -30.784 12.435 8.579 1.00 79.94 236 ILE A O 1
ATOM 1876 N N . PRO A 1 237 ? -29.407 13.781 9.707 1.00 81.75 237 PRO A N 1
ATOM 1877 C CA . PRO A 1 237 ? -30.499 14.628 10.180 1.00 81.75 237 PRO A CA 1
ATOM 1878 C C . PRO A 1 237 ? -31.124 15.409 9.021 1.00 81.75 237 PRO A C 1
ATOM 1880 O O . PRO A 1 237 ? -30.396 16.034 8.252 1.00 81.75 237 PRO A O 1
ATOM 1883 N N . THR A 1 238 ? -32.454 15.461 8.941 1.00 82.06 238 THR A N 1
ATOM 1884 C CA . THR A 1 238 ? -33.189 16.223 7.907 1.00 82.06 238 THR A CA 1
ATOM 1885 C C . THR A 1 238 ? -32.911 17.727 7.943 1.00 82.06 238 THR A C 1
ATOM 1887 O O . THR A 1 238 ? -32.997 18.406 6.926 1.00 82.06 238 THR A O 1
ATOM 1890 N N . SER A 1 239 ? -32.534 18.254 9.109 1.00 83.69 239 SER A N 1
ATOM 1891 C CA . SER A 1 239 ? -32.118 19.647 9.301 1.00 83.69 239 SER A CA 1
ATOM 1892 C C . SER A 1 239 ? -30.652 19.914 8.943 1.00 83.69 239 SER A C 1
ATOM 1894 O O . SER A 1 239 ? -30.225 21.068 8.935 1.00 83.69 239 SER A O 1
ATOM 1896 N N . SER A 1 240 ? -29.860 18.871 8.679 1.00 81.12 240 SER A N 1
ATOM 1897 C CA . SER A 1 240 ? -28.451 19.015 8.326 1.00 81.12 240 SER A CA 1
ATOM 1898 C C . SER A 1 240 ? -28.309 19.471 6.872 1.00 81.12 240 SER A C 1
ATOM 1900 O O . SER A 1 240 ? -28.980 18.915 6.000 1.00 81.12 240 SER A O 1
ATOM 1902 N N . PRO A 1 241 ? -27.361 20.373 6.552 1.00 82.31 241 PRO A N 1
ATOM 1903 C CA . PRO A 1 241 ? -26.979 20.652 5.166 1.00 82.31 241 PRO A CA 1
ATOM 1904 C C . PRO A 1 241 ? -26.619 19.381 4.378 1.00 82.31 241 PRO A C 1
ATOM 1906 O O . PRO A 1 241 ? -26.820 19.327 3.167 1.00 82.31 241 PRO A O 1
ATOM 1909 N N . ALA A 1 242 ? -26.152 18.336 5.074 1.00 80.38 242 ALA A N 1
ATOM 1910 C CA . ALA A 1 242 ? -25.827 17.039 4.491 1.00 80.38 242 ALA A CA 1
ATOM 1911 C C . ALA A 1 242 ? -27.043 16.282 3.926 1.00 80.38 242 ALA A C 1
ATOM 1913 O O . ALA A 1 242 ? -26.866 15.435 3.057 1.00 80.38 242 ALA A O 1
ATOM 1914 N N . TRP A 1 243 ? -28.269 16.589 4.366 1.00 83.00 243 TRP A N 1
ATOM 1915 C CA . TRP A 1 243 ? -29.486 15.945 3.855 1.00 83.00 243 TRP A CA 1
ATOM 1916 C C . TRP A 1 243 ? -29.674 16.174 2.351 1.00 83.00 243 TRP A C 1
ATOM 1918 O O . TRP A 1 243 ? -30.065 15.271 1.606 1.00 83.00 243 TRP A O 1
ATOM 1928 N N . ASN A 1 244 ? -29.321 17.376 1.893 1.00 85.12 244 ASN A N 1
ATOM 1929 C CA . ASN A 1 244 ? -29.447 17.791 0.499 1.00 85.12 244 ASN A CA 1
ATOM 1930 C C . ASN A 1 244 ? -28.250 17.376 -0.367 1.00 85.12 244 ASN A C 1
ATOM 1932 O O . ASN A 1 244 ? -28.288 17.563 -1.583 1.00 85.12 244 ASN A O 1
ATOM 1936 N N . ILE A 1 245 ? -27.199 16.806 0.230 1.00 83.94 245 ILE A N 1
ATOM 1937 C CA . ILE A 1 245 ? -26.079 16.257 -0.530 1.00 83.94 245 ILE A CA 1
ATOM 1938 C C . ILE A 1 245 ? -26.571 14.990 -1.227 1.00 83.94 245 ILE A C 1
ATOM 1940 O O . ILE A 1 245 ? -27.208 14.119 -0.621 1.00 83.94 245 ILE A O 1
ATOM 1944 N N . LYS A 1 246 ? -26.307 14.913 -2.532 1.00 84.69 246 LYS A N 1
ATOM 1945 C CA . LYS A 1 246 ? -26.527 13.691 -3.292 1.00 84.69 246 LYS A CA 1
ATOM 1946 C C . LYS A 1 246 ? -25.276 12.837 -3.215 1.00 84.69 246 LYS A C 1
ATOM 1948 O O . LYS A 1 246 ? -24.192 13.313 -3.533 1.00 84.69 246 LYS A O 1
ATOM 1953 N N . TRP A 1 247 ? -25.445 11.588 -2.801 1.00 81.12 247 TRP A N 1
ATOM 1954 C CA . TRP A 1 247 ? -24.409 10.579 -2.959 1.00 81.12 247 TRP A CA 1
ATOM 1955 C C . TRP A 1 247 ? -24.177 10.378 -4.453 1.00 81.12 247 TRP A C 1
ATOM 1957 O O . TRP A 1 247 ? -25.139 10.214 -5.202 1.00 81.12 247 TRP A O 1
ATOM 1967 N N . THR A 1 248 ? -22.927 10.421 -4.878 1.00 78.38 248 THR A N 1
ATOM 1968 C CA . THR A 1 248 ? -22.508 10.136 -6.251 1.00 78.38 248 THR A CA 1
ATOM 1969 C C . THR A 1 248 ? -21.488 9.014 -6.222 1.00 78.38 248 THR A C 1
ATOM 1971 O O . THR A 1 248 ? -20.953 8.694 -5.156 1.00 78.38 248 THR A O 1
ATOM 1974 N N . ASP A 1 249 ? -21.221 8.422 -7.381 1.00 64.06 249 ASP A N 1
ATOM 1975 C CA . ASP A 1 249 ? -20.045 7.571 -7.499 1.00 64.06 249 ASP A CA 1
ATOM 1976 C C . ASP A 1 249 ? -18.767 8.400 -7.304 1.00 64.06 249 ASP A C 1
ATOM 1978 O O . ASP A 1 249 ? -18.754 9.617 -7.527 1.00 64.06 249 ASP A O 1
ATOM 1982 N N . CYS A 1 250 ? -17.705 7.726 -6.879 1.00 52.03 250 CYS A N 1
ATOM 1983 C CA . CYS A 1 250 ? -16.359 8.277 -6.821 1.00 52.03 250 CYS A CA 1
ATOM 1984 C C . CYS A 1 250 ? -15.665 7.983 -8.158 1.00 52.03 250 CYS A C 1
ATOM 1986 O O . CYS A 1 250 ? -14.793 7.121 -8.215 1.00 52.03 250 CYS A O 1
ATOM 1988 N N . THR A 1 251 ? -16.104 8.647 -9.229 1.00 39.72 251 THR A N 1
ATOM 1989 C CA . THR A 1 251 ? -15.406 8.661 -10.529 1.00 39.72 251 THR A CA 1
ATOM 1990 C C . THR A 1 251 ? -14.408 9.798 -10.607 1.00 39.72 251 THR A C 1
ATOM 1992 O O . THR A 1 251 ? -14.803 10.917 -10.198 1.00 39.72 251 THR A O 1
#

Solvent-accessible surface area (backbone atoms only — not comparable to full-atom values): 15455 Å² total; per-residue (Å²): 111,72,67,60,50,55,66,62,71,76,49,102,59,79,64,60,78,41,80,38,52,64,32,31,51,52,49,58,56,50,50,52,52,52,52,52,31,39,76,69,69,77,38,96,68,92,82,74,65,78,47,67,45,83,32,55,77,46,72,56,61,50,31,30,44,32,52,57,49,34,40,80,70,64,75,44,54,70,72,58,47,53,53,55,57,70,54,48,80,44,66,38,81,94,74,69,38,36,48,42,40,85,75,32,41,39,78,38,84,88,80,74,43,71,43,60,50,89,67,91,48,69,67,58,43,52,42,19,50,51,46,42,44,54,26,49,48,46,50,64,60,32,59,84,81,28,37,78,91,40,69,76,41,38,61,71,71,64,85,87,76,67,89,84,55,89,77,64,67,72,58,59,61,58,53,52,64,59,56,70,75,73,60,95,62,78,94,65,84,93,78,86,65,94,69,75,63,60,68,83,70,48,67,86,51,37,55,49,90,70,81,47,52,89,68,71,32,62,64,60,48,35,56,50,58,58,32,68,68,46,36,48,74,74,66,50,52,83,88,39,78,67,55,78,56,73,64,70,83,95,123

Foldseek 3Di:
DVVVCCVQVVDPDLEDEDEDQQCLPVVVVVLVVQVVCVVVVNDDDPRNDYHYDNYCVDLQCQLQVQLVVCVVLVVDDPVLSVLLVVQQPDADPPVRGGRLCVQFWDQDPVVRAIQGDDDPDPSSVVNNVSSRCRSPVCLVVCVLPADSVGRQWDAFPDDPQDPDCPSNVPPPVVVVVVVVVVPPDPPDDPPPDPDPPVVVVDPPRTPDPPPCCVPRCQVVVQVVCLDPVNCVVVPPDPPDPCNPDRDHDPD

Sequence (251 aa):
MYYLYKFFDTTNISYKIFKFLISGVYVPTLSQKVVELIGSGNLNLNFKGFAVGNGILSNSRQVDSYVDLSYYRGIIGKQQFEYLKSCCPYPLEPAQICNYTATYLVFDYTTGLYGPKNSNDPVFMACANAITAIGQDNMWESELYADVYNFIQSCYTDSDGFKDGLKDYIKVEKLRSVLSKFTDSPIVSDGYSSFIDQGAKINTKSTDPFGGYRCYSSDAMINYLNTDEVKNAINIPTSSPAWNIKWTDCT

Secondary structure (DSSP, 8-state):
-HHHHHHHHS---S--EE-STTHHHHHHHHHHHHHHHHHTTS--------EESS--S-HHHHHHHHHHHHHHTTSS-HHHHHHHHHT-S-EETTTTEE-HHHHHEEEETTTTEEEEPP-S-HHHHHHHHHHHIIIIIHHHHGGGTSBTTBTT------TTS-SS-TTTHHHHHHHHHHHTTS-SS--S--S-S----SGGGS-SS---TTTTHHHH-HHHHHHHHTSHHHHHHTT--TTSGGGGPPP----

Organism: NCBI:txid310955

InterPro domains:
  IPR001563 Peptidase S10, serine carboxypeptidase [PF00450] (23-245)
  IPR001563 Peptidase S10, serine carboxypeptidase [PTHR11802] (23-250)
  IPR029058 Alpha/Beta hydrolase fold [G3DSA:3.40.50.1820] (13-251)
  IPR029058 Alpha/Beta hydrolase fold [SSF53474] (13-245)

pLDDT: mean 72.24, std 18.84, range [31.25, 97.06]